Protein AF-B0X0J9-F1 (afdb_monomer)

Structure (mmCIF, N/CA/C/O backbone):
data_AF-B0X0J9-F1
#
_entry.id   AF-B0X0J9-F1
#
loop_
_atom_site.group_PDB
_atom_site.id
_atom_site.type_symbol
_atom_site.label_atom_id
_atom_site.label_alt_id
_atom_site.label_comp_id
_atom_site.label_asym_id
_atom_site.label_entity_id
_atom_site.label_seq_id
_atom_site.pdbx_PDB_ins_code
_atom_site.Cartn_x
_atom_site.Cartn_y
_atom_site.Cartn_z
_atom_site.occupancy
_atom_site.B_iso_or_equiv
_atom_site.auth_seq_id
_atom_site.auth_comp_id
_atom_site.auth_asym_id
_atom_site.auth_atom_id
_atom_site.pdbx_PDB_model_num
ATOM 1 N N . MET A 1 1 ? -24.074 0.132 4.192 1.00 33.22 1 MET A N 1
ATOM 2 C CA . MET A 1 1 ? -22.907 -0.626 4.696 1.00 33.22 1 MET A CA 1
ATOM 3 C C . MET A 1 1 ? -21.704 0.302 4.630 1.00 33.22 1 MET A C 1
ATOM 5 O O . MET A 1 1 ? -21.482 0.883 3.577 1.00 33.22 1 MET A O 1
ATOM 9 N N . CYS A 1 2 ? -20.998 0.532 5.737 1.00 34.44 2 CYS A N 1
ATOM 10 C CA . CYS A 1 2 ? -19.816 1.399 5.761 1.00 34.44 2 CYS A CA 1
ATOM 11 C C . CYS A 1 2 ? -18.595 0.606 5.259 1.00 34.44 2 CYS A C 1
ATOM 13 O O . CYS A 1 2 ? -18.222 -0.367 5.896 1.00 34.44 2 CYS A O 1
ATOM 15 N N . SER A 1 3 ? -17.995 0.985 4.125 1.00 41.56 3 SER A N 1
ATOM 16 C CA . SER A 1 3 ? -16.756 0.361 3.598 1.00 41.56 3 SER A CA 1
ATOM 17 C C . SER A 1 3 ? -15.534 1.071 4.173 1.00 41.56 3 SER A C 1
ATOM 19 O O . SER A 1 3 ? -15.478 2.264 3.962 1.00 41.56 3 SER A O 1
ATOM 21 N N . LEU A 1 4 ? -14.606 0.442 4.894 1.00 65.69 4 LEU A N 1
ATOM 22 C CA . LEU A 1 4 ? -13.423 1.078 5.512 1.00 65.69 4 LEU A CA 1
ATOM 23 C C . LEU A 1 4 ? -12.413 1.620 4.472 1.00 65.69 4 LEU A C 1
ATOM 25 O O . LEU A 1 4 ? -12.489 1.272 3.304 1.00 65.69 4 LEU A O 1
ATOM 29 N N . ARG A 1 5 ? -11.491 2.515 4.859 1.00 63.47 5 ARG A N 1
ATOM 30 C CA . ARG A 1 5 ? -10.631 3.287 3.931 1.00 63.47 5 ARG A CA 1
ATOM 31 C C . ARG A 1 5 ? -9.154 2.924 4.030 1.00 63.47 5 ARG A C 1
ATOM 33 O O . ARG A 1 5 ? -8.558 3.105 5.089 1.00 63.47 5 ARG A O 1
ATOM 40 N N . VAL A 1 6 ? -8.553 2.516 2.914 1.00 55.47 6 VAL A N 1
ATOM 41 C CA . VAL A 1 6 ? -7.106 2.306 2.786 1.00 55.47 6 VAL A CA 1
ATOM 42 C C . VAL A 1 6 ? -6.539 3.227 1.716 1.00 55.47 6 VAL A C 1
ATOM 44 O O . VAL A 1 6 ? -7.013 3.248 0.582 1.00 55.47 6 VAL A O 1
ATOM 47 N N . LEU A 1 7 ? -5.518 3.993 2.082 1.00 60.00 7 LEU A N 1
ATOM 48 C CA . LEU A 1 7 ? -4.830 4.915 1.192 1.00 60.00 7 LEU A CA 1
ATOM 49 C C . LEU A 1 7 ? -3.400 4.419 0.955 1.00 60.00 7 LEU A C 1
ATOM 51 O O . LEU A 1 7 ? -2.623 4.187 1.881 1.00 60.00 7 LEU A O 1
ATOM 55 N N . PHE A 1 8 ? -3.065 4.241 -0.313 1.00 60.84 8 PHE A N 1
ATOM 56 C CA . PHE A 1 8 ? -1.720 4.003 -0.812 1.00 60.84 8 PHE A CA 1
ATOM 57 C C . PHE A 1 8 ? -1.253 5.315 -1.439 1.00 60.84 8 PHE A C 1
ATOM 59 O O . PHE A 1 8 ? -1.632 5.655 -2.556 1.00 60.84 8 PHE A O 1
ATOM 66 N N . VAL A 1 9 ? -0.472 6.106 -0.716 1.00 42.84 9 VAL A N 1
ATOM 67 C CA . VAL A 1 9 ? 0.087 7.332 -1.290 1.00 42.84 9 VAL A CA 1
ATOM 68 C C . VAL A 1 9 ? 1.429 6.992 -1.907 1.00 42.84 9 VAL A C 1
ATOM 70 O O . VAL A 1 9 ? 2.270 6.403 -1.241 1.00 42.84 9 VAL A O 1
ATOM 73 N N . SER A 1 10 ? 1.689 7.438 -3.131 1.00 47.56 10 SER A N 1
ATOM 74 C CA . SER A 1 10 ? 3.006 7.982 -3.460 1.00 47.56 10 SER A CA 1
ATOM 75 C C . SER A 1 10 ? 3.001 8.658 -4.835 1.00 47.56 10 SER A C 1
ATOM 77 O O . SER A 1 10 ? 2.523 8.066 -5.797 1.00 47.56 10 SER A O 1
ATOM 79 N N . MET A 1 11 ? 3.508 9.900 -4.934 1.00 47.47 11 MET A N 1
ATOM 80 C CA . MET A 1 11 ? 4.882 10.202 -5.398 1.00 47.47 11 MET A CA 1
ATOM 81 C C . MET A 1 11 ? 5.201 11.681 -5.465 1.00 47.47 11 MET A C 1
ATOM 83 O O . MET A 1 11 ? 4.290 12.487 -5.579 1.00 47.47 11 MET A O 1
ATOM 87 N N . PHE A 1 12 ? 6.493 12.001 -5.537 1.00 37.91 12 PHE A N 1
ATOM 88 C CA . PHE A 1 12 ? 7.006 13.176 -6.233 1.00 37.91 12 PHE A CA 1
ATOM 89 C C . PHE A 1 12 ? 7.760 12.713 -7.487 1.00 37.91 12 PHE A C 1
ATOM 91 O O . PHE A 1 12 ? 8.685 11.914 -7.408 1.00 37.91 12 PHE A O 1
ATOM 98 N N . LEU A 1 13 ? 7.378 13.217 -8.661 1.00 42.59 13 LEU A N 1
ATOM 99 C CA . LEU A 1 13 ? 8.190 13.074 -9.873 1.00 42.59 13 LEU A CA 1
ATOM 100 C C . LEU A 1 13 ? 9.311 14.121 -9.851 1.00 42.59 13 LEU A C 1
ATOM 102 O O . LEU A 1 13 ? 9.006 15.281 -9.601 1.00 42.59 13 LEU A O 1
ATOM 106 N N . PRO A 1 14 ? 10.567 13.807 -10.198 1.00 38.00 14 PRO A N 1
ATOM 107 C CA . PRO A 1 14 ? 11.494 14.800 -10.728 1.00 38.00 14 PRO A CA 1
ATOM 108 C C . PRO A 1 14 ? 11.100 15.133 -12.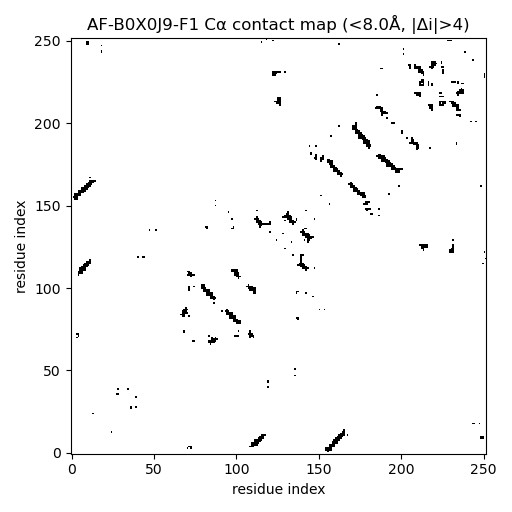175 1.00 38.00 14 PRO A C 1
ATOM 110 O O . PRO A 1 14 ? 10.655 14.268 -12.933 1.00 38.00 14 PRO A O 1
ATOM 113 N N . ALA A 1 15 ? 11.253 16.386 -12.600 1.00 33.59 15 ALA A N 1
ATOM 114 C CA . ALA A 1 15 ? 11.046 16.751 -14.000 1.00 33.59 15 ALA A CA 1
ATOM 115 C C . ALA A 1 15 ? 12.091 16.045 -14.893 1.00 33.59 15 ALA A C 1
ATOM 117 O O . ALA A 1 15 ? 13.272 16.365 -14.819 1.00 33.59 15 ALA A O 1
ATOM 118 N N . GLY A 1 16 ? 11.658 15.092 -15.731 1.00 39.94 16 GLY A N 1
ATOM 119 C CA . GLY A 1 16 ? 12.493 14.481 -16.781 1.00 39.94 16 GLY A CA 1
ATOM 120 C C . GLY A 1 16 ? 12.584 12.947 -16.814 1.00 39.94 16 GLY A C 1
ATOM 121 O O . GLY A 1 16 ? 13.200 12.411 -17.734 1.00 39.94 16 GLY A O 1
ATOM 122 N N . SER A 1 17 ? 11.975 12.209 -15.881 1.00 40.16 17 SER A N 1
ATOM 123 C CA . SER A 1 17 ? 12.052 10.739 -15.858 1.00 40.16 17 SER A CA 1
ATOM 124 C C . SER A 1 17 ? 11.061 10.077 -16.830 1.00 40.16 17 SER A C 1
ATOM 126 O O . SER A 1 17 ? 9.913 9.767 -16.512 1.00 40.16 17 SER A O 1
ATOM 128 N N . HIS A 1 18 ? 11.523 9.811 -18.054 1.00 34.88 18 HIS A N 1
ATOM 129 C CA . HIS A 1 18 ? 10.903 8.802 -18.910 1.00 34.88 18 HIS A CA 1
ATOM 130 C C . HIS A 1 18 ? 11.253 7.416 -18.356 1.00 34.88 18 HIS A C 1
ATOM 132 O O . HIS A 1 18 ? 12.424 7.064 -18.262 1.00 34.88 18 HIS A O 1
ATOM 138 N N . CYS A 1 19 ? 10.233 6.616 -18.037 1.00 42.16 19 CYS A N 1
ATOM 139 C CA . CYS A 1 19 ? 10.313 5.254 -17.480 1.00 42.16 19 CYS A CA 1
ATOM 140 C C . CYS A 1 19 ? 11.035 4.215 -18.389 1.00 42.16 19 CYS A C 1
ATOM 142 O O . CYS A 1 19 ? 10.925 3.011 -18.205 1.00 42.16 19 CYS A O 1
ATOM 144 N N . SER A 1 20 ? 11.780 4.670 -19.395 1.00 29.03 20 SER A N 1
ATOM 145 C CA . SER A 1 20 ? 12.662 3.883 -20.262 1.00 29.03 20 SER A CA 1
ATOM 146 C C . SER A 1 20 ? 14.152 4.159 -20.026 1.00 29.03 20 SER A C 1
ATOM 148 O O . SER A 1 20 ? 14.986 3.541 -20.681 1.00 29.03 20 SER A O 1
ATOM 150 N N . SER A 1 21 ? 14.500 5.058 -19.105 1.00 28.64 21 SER A N 1
ATOM 151 C CA . SER A 1 21 ? 15.889 5.389 -18.799 1.00 28.64 21 SER A CA 1
ATOM 152 C C . SER A 1 21 ? 16.158 5.102 -17.329 1.00 28.64 21 SER A C 1
ATOM 154 O O . SER A 1 21 ? 15.826 5.898 -16.456 1.00 28.64 21 SER A O 1
ATOM 156 N N . PHE A 1 22 ? 16.773 3.949 -17.062 1.00 32.41 22 PHE A N 1
ATOM 157 C CA . PHE A 1 22 ? 17.534 3.738 -15.836 1.00 32.41 22 PHE A CA 1
ATOM 158 C C . PHE A 1 22 ? 18.557 4.873 -15.715 1.00 32.41 22 PHE A C 1
ATOM 160 O O . PHE A 1 22 ? 19.577 4.869 -16.398 1.00 32.41 22 PHE A O 1
ATOM 167 N N . LEU A 1 23 ? 18.286 5.844 -14.851 1.00 25.98 23 LEU A N 1
ATOM 168 C CA . LEU A 1 23 ? 19.318 6.585 -14.149 1.00 25.98 23 LEU A CA 1
ATOM 169 C C . LEU A 1 23 ? 18.705 7.086 -12.847 1.00 25.98 23 LEU A C 1
ATOM 171 O O . LEU A 1 23 ? 17.740 7.845 -12.843 1.00 25.98 23 LEU A O 1
ATOM 175 N N . ILE A 1 24 ? 19.266 6.596 -11.749 1.00 33.59 24 ILE A N 1
ATOM 176 C CA . ILE A 1 24 ? 19.012 7.067 -10.398 1.00 33.59 24 ILE A CA 1
ATOM 177 C C . ILE A 1 24 ? 19.290 8.574 -10.413 1.00 33.59 24 ILE A C 1
ATOM 179 O O . ILE A 1 24 ? 20.445 8.987 -10.515 1.00 33.59 24 ILE A O 1
ATOM 183 N N . LEU A 1 25 ? 18.242 9.400 -10.359 1.00 24.30 25 LEU A N 1
ATOM 184 C CA . LEU A 1 25 ? 18.373 10.810 -9.999 1.00 24.30 25 LEU A CA 1
ATOM 185 C C . LEU A 1 25 ? 18.597 10.842 -8.490 1.00 24.30 25 LEU A C 1
ATOM 187 O O . LEU A 1 25 ? 17.698 11.054 -7.685 1.00 24.30 25 LEU A O 1
ATOM 191 N N . PHE A 1 26 ? 19.832 10.513 -8.142 1.00 31.38 26 PHE A N 1
ATOM 192 C CA . PHE A 1 26 ? 20.445 10.780 -6.865 1.00 31.38 26 PHE A CA 1
ATOM 193 C C . PHE A 1 26 ? 20.191 12.248 -6.510 1.00 31.38 26 PHE A C 1
ATOM 195 O O . PHE A 1 26 ? 20.463 13.149 -7.308 1.00 31.38 26 PHE A O 1
ATOM 202 N N . VAL A 1 27 ? 19.600 12.474 -5.336 1.00 31.09 27 VAL A N 1
ATOM 203 C CA . VAL A 1 27 ? 19.475 13.797 -4.731 1.00 31.09 27 VAL A CA 1
ATOM 204 C C . VAL A 1 27 ? 20.891 14.346 -4.621 1.00 31.09 27 VAL A C 1
ATOM 206 O O . VAL A 1 27 ? 21.648 13.941 -3.744 1.00 31.09 27 VAL A O 1
ATOM 209 N N . THR A 1 28 ? 21.273 15.256 -5.520 1.00 30.53 28 THR A N 1
ATOM 210 C CA . THR A 1 28 ? 22.530 15.990 -5.391 1.00 30.53 28 THR A CA 1
ATOM 211 C C . THR A 1 28 ? 22.451 16.807 -4.112 1.00 30.53 28 THR A C 1
ATOM 213 O O . THR A 1 28 ? 21.902 17.909 -4.088 1.00 30.53 28 THR A O 1
ATOM 216 N N . CYS A 1 29 ? 22.983 16.246 -3.032 1.00 33.84 29 CYS A N 1
ATOM 217 C CA . CYS A 1 29 ? 23.291 16.980 -1.828 1.00 33.84 29 CYS A CA 1
ATOM 218 C C . CYS A 1 29 ? 24.368 17.997 -2.224 1.00 33.84 29 CYS A C 1
ATOM 220 O O . CYS A 1 29 ? 25.491 17.619 -2.560 1.00 33.84 29 CYS A O 1
ATOM 222 N N . LEU A 1 30 ? 24.020 19.287 -2.265 1.00 35.19 30 LEU A N 1
ATOM 223 C CA . LEU A 1 30 ? 24.990 20.365 -2.459 1.00 35.19 30 LEU A CA 1
ATOM 224 C C . LEU A 1 30 ? 25.837 20.489 -1.185 1.00 35.19 30 LEU A C 1
ATOM 226 O O . LEU A 1 30 ? 25.660 21.396 -0.374 1.00 35.19 30 LEU A O 1
ATOM 230 N N . CYS A 1 31 ? 26.750 19.543 -0.982 1.00 35.97 31 CYS A N 1
ATOM 231 C CA . CYS A 1 31 ? 27.783 19.654 0.031 1.00 35.97 31 CYS A CA 1
ATOM 232 C C . CYS A 1 31 ? 28.870 20.590 -0.499 1.00 35.97 31 CYS A C 1
ATOM 234 O O . CYS A 1 31 ? 29.599 20.265 -1.433 1.00 35.97 31 CYS A O 1
ATOM 236 N N . ASN A 1 32 ? 28.998 21.760 0.122 1.00 38.72 32 ASN A N 1
ATOM 237 C CA . ASN A 1 32 ? 30.168 22.617 -0.035 1.00 38.72 32 ASN A CA 1
ATOM 238 C C . ASN A 1 32 ? 31.347 21.951 0.712 1.00 38.72 32 ASN A C 1
ATOM 240 O O . ASN A 1 32 ? 31.593 22.243 1.879 1.00 38.72 32 ASN A O 1
ATOM 244 N N . GLY A 1 33 ? 32.020 20.983 0.081 1.00 48.81 33 GLY A N 1
ATOM 245 C CA . GLY A 1 33 ? 33.157 20.256 0.665 1.00 48.81 33 GLY A CA 1
ATOM 246 C C . GLY A 1 33 ? 33.237 18.777 0.268 1.00 48.81 33 GLY A C 1
ATOM 247 O O . GLY A 1 33 ? 32.351 18.246 -0.391 1.00 48.81 33 GLY A O 1
ATOM 248 N N . SER A 1 34 ? 34.316 18.104 0.681 1.00 43.59 34 SER A N 1
ATOM 249 C CA . SER A 1 34 ? 34.731 16.742 0.289 1.00 43.59 34 SER A CA 1
ATOM 250 C C . SER A 1 34 ? 33.887 15.585 0.861 1.00 43.59 34 SER A C 1
ATOM 252 O O . SER A 1 34 ? 34.426 14.504 1.102 1.00 43.59 34 SER A O 1
ATOM 254 N N . ALA A 1 35 ? 32.597 15.795 1.123 1.00 44.75 35 ALA A N 1
ATOM 255 C CA . ALA A 1 35 ? 31.693 14.739 1.580 1.00 44.75 35 ALA A CA 1
ATOM 256 C C . ALA A 1 35 ? 31.160 13.946 0.375 1.00 44.75 35 ALA A C 1
ATOM 258 O O . ALA A 1 35 ? 30.738 14.541 -0.619 1.00 44.75 35 ALA A O 1
ATOM 259 N N . LYS A 1 36 ? 31.197 12.608 0.441 1.00 44.03 36 LYS A N 1
ATOM 260 C CA . LYS A 1 36 ? 30.628 11.748 -0.608 1.00 44.03 36 LYS A CA 1
ATOM 261 C C . LYS A 1 36 ? 29.143 11.521 -0.340 1.00 44.03 36 LYS A C 1
ATOM 263 O O . LYS A 1 36 ? 28.701 11.463 0.800 1.00 44.03 36 LYS A O 1
ATOM 268 N N . GLU A 1 37 ? 28.373 11.314 -1.400 1.00 42.62 37 GLU A N 1
ATOM 269 C CA . GLU A 1 37 ? 26.933 11.038 -1.341 1.00 42.62 37 GLU A CA 1
ATOM 270 C C . GLU A 1 37 ? 26.553 9.834 -0.451 1.00 42.62 37 GLU A C 1
ATOM 272 O O . GLU A 1 37 ? 25.527 9.853 0.234 1.00 42.62 37 GLU A O 1
ATOM 277 N N . SER A 1 38 ? 27.418 8.815 -0.391 1.00 44.91 38 SER A N 1
ATOM 278 C CA . SER A 1 38 ? 27.286 7.676 0.528 1.00 44.91 38 SER A CA 1
ATOM 279 C C . SER A 1 38 ? 27.249 8.093 1.999 1.00 44.91 38 SER A C 1
ATOM 281 O O . SER A 1 38 ? 26.563 7.459 2.798 1.00 44.91 38 SER A O 1
ATOM 283 N N . ASP A 1 39 ? 27.953 9.169 2.350 1.00 43.91 39 ASP A N 1
ATOM 284 C CA . ASP A 1 39 ? 28.112 9.632 3.728 1.00 43.91 39 ASP A CA 1
ATOM 285 C C . ASP A 1 39 ? 26.849 10.379 4.195 1.00 43.91 39 ASP A C 1
ATOM 287 O O . ASP A 1 39 ? 26.432 10.244 5.346 1.00 43.91 39 ASP A O 1
ATOM 291 N N . CYS A 1 40 ? 26.171 11.092 3.285 1.00 46.47 40 CYS A N 1
ATOM 292 C CA . CYS A 1 40 ? 24.883 11.745 3.550 1.00 46.47 40 CYS A CA 1
ATOM 293 C C . CYS A 1 40 ? 23.726 10.743 3.677 1.00 46.47 40 CYS A C 1
ATOM 295 O O . CYS A 1 40 ? 22.921 10.868 4.601 1.00 46.47 40 CYS A O 1
ATOM 297 N N . ARG A 1 41 ? 23.662 9.724 2.801 1.00 52.72 41 ARG A N 1
ATOM 298 C CA . ARG A 1 41 ? 22.667 8.637 2.907 1.00 52.72 41 ARG A CA 1
ATOM 299 C C . ARG A 1 41 ? 22.818 7.887 4.232 1.00 52.72 41 ARG A C 1
ATOM 301 O O . ARG A 1 41 ? 21.829 7.679 4.928 1.00 52.72 41 ARG A O 1
ATOM 308 N N . PHE A 1 42 ? 24.053 7.573 4.624 1.00 55.72 42 PHE A N 1
ATOM 309 C CA . PHE A 1 42 ? 24.337 6.925 5.905 1.00 55.72 42 PHE A CA 1
ATOM 310 C C . PHE A 1 42 ? 23.940 7.796 7.111 1.00 55.72 42 PHE A C 1
ATOM 312 O O . PHE A 1 42 ? 23.351 7.298 8.071 1.00 55.72 42 PHE A O 1
ATOM 319 N N . GLY A 1 43 ? 24.204 9.108 7.054 1.00 58.12 43 GLY A N 1
ATOM 320 C CA . GLY A 1 43 ? 23.772 10.054 8.087 1.00 58.12 43 GLY A CA 1
ATOM 321 C C . GLY A 1 43 ? 22.248 10.127 8.236 1.00 58.12 43 GLY A C 1
ATOM 322 O O . GLY A 1 43 ? 21.739 10.116 9.357 1.00 58.12 43 GLY A O 1
ATOM 323 N N . TYR A 1 44 ? 21.517 10.138 7.119 1.00 63.84 44 TYR A N 1
ATOM 324 C CA . TYR A 1 44 ? 20.054 10.139 7.119 1.00 63.84 44 TYR A CA 1
ATOM 325 C C . TYR A 1 44 ? 19.464 8.813 7.625 1.00 63.84 44 TYR A C 1
ATOM 327 O O . TYR A 1 44 ? 18.555 8.831 8.450 1.00 63.84 44 TYR A O 1
ATOM 335 N N . GLU A 1 45 ? 20.005 7.661 7.213 1.00 64.06 45 GLU A N 1
ATOM 336 C CA . GLU A 1 45 ? 19.580 6.346 7.723 1.00 64.06 45 GLU A CA 1
ATOM 337 C C . GLU A 1 45 ? 19.783 6.222 9.242 1.00 64.06 45 GLU A C 1
ATOM 339 O O . GLU A 1 45 ? 18.944 5.655 9.947 1.00 64.06 45 GLU A O 1
ATOM 344 N N . LEU A 1 46 ? 20.882 6.772 9.772 1.00 68.69 46 LEU A N 1
ATOM 345 C CA . LEU A 1 46 ? 21.133 6.806 11.212 1.00 68.69 46 LEU A CA 1
ATOM 346 C C . LEU A 1 46 ? 20.134 7.717 11.939 1.00 68.69 46 LEU A C 1
ATOM 348 O O . LEU A 1 46 ? 19.615 7.336 12.989 1.00 68.69 46 LEU A O 1
ATOM 352 N N . LEU A 1 47 ? 19.829 8.884 11.365 1.00 69.06 47 LEU A N 1
ATOM 353 C CA . LEU A 1 47 ? 18.808 9.799 11.880 1.00 69.06 47 LEU A CA 1
ATOM 354 C C . LEU A 1 47 ? 17.409 9.175 11.840 1.00 69.06 47 LEU A C 1
ATOM 356 O O . LEU A 1 47 ? 16.671 9.312 12.811 1.00 69.06 47 LEU A O 1
ATOM 360 N N . GLN A 1 48 ? 17.057 8.439 10.783 1.00 68.12 48 GLN A N 1
ATOM 361 C CA . GLN A 1 48 ? 15.796 7.701 10.710 1.00 68.12 48 GLN A CA 1
ATOM 362 C C . GLN A 1 48 ? 15.714 6.620 11.778 1.00 68.12 48 GLN A C 1
ATOM 364 O O . GLN A 1 48 ? 14.730 6.576 12.503 1.00 68.12 48 GLN A O 1
ATOM 369 N N . LYS A 1 49 ? 16.772 5.823 11.971 1.00 72.94 49 LYS A N 1
ATOM 370 C CA . LYS A 1 49 ? 16.809 4.833 13.060 1.00 72.94 49 LYS A CA 1
ATOM 371 C C . LYS A 1 49 ? 16.648 5.479 14.435 1.00 72.94 49 LYS A C 1
ATOM 373 O O . LYS A 1 49 ? 15.970 4.927 15.300 1.00 72.94 49 LYS A O 1
ATOM 378 N N . GLN A 1 50 ? 17.267 6.640 14.655 1.00 79.94 50 GLN A N 1
ATOM 379 C CA . GLN A 1 50 ? 17.099 7.397 15.896 1.00 79.94 50 GLN A CA 1
ATOM 380 C C . GLN A 1 50 ? 15.677 7.945 16.038 1.00 79.94 50 GLN A C 1
ATOM 382 O O . GLN A 1 50 ? 15.115 7.881 17.130 1.00 79.94 50 GLN A O 1
ATOM 387 N N . LEU A 1 51 ? 15.081 8.442 14.954 1.00 76.56 51 LEU A N 1
ATOM 388 C CA . LEU A 1 51 ? 13.714 8.951 14.943 1.00 76.56 51 LEU A CA 1
ATOM 389 C C . LEU A 1 51 ? 12.694 7.829 15.164 1.00 76.56 51 LEU A C 1
ATOM 391 O O . LEU A 1 51 ? 11.791 8.010 15.970 1.00 76.56 51 LEU A O 1
ATOM 395 N N . ASP A 1 52 ? 12.882 6.663 14.549 1.00 71.44 52 ASP A N 1
ATOM 396 C CA . ASP A 1 52 ? 12.087 5.452 14.779 1.00 71.44 52 ASP A CA 1
ATOM 397 C C . AS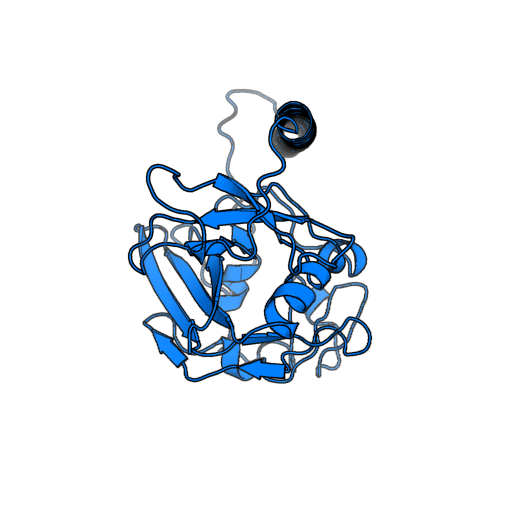P A 1 52 ? 12.171 5.012 16.235 1.00 71.44 52 ASP A C 1
ATOM 399 O O . ASP A 1 52 ? 11.160 4.719 16.877 1.00 71.44 52 ASP A O 1
ATOM 403 N N . HIS A 1 53 ? 13.382 4.994 16.795 1.00 75.06 53 HIS A N 1
ATOM 404 C CA . HIS A 1 53 ? 13.579 4.680 18.203 1.00 75.06 53 HIS A CA 1
ATOM 405 C C . HIS A 1 53 ? 12.862 5.695 19.106 1.00 75.06 53 HIS A C 1
ATOM 407 O O . HIS A 1 53 ? 12.153 5.300 20.031 1.00 75.06 53 HIS A O 1
ATOM 413 N N . LEU A 1 54 ? 12.981 6.993 18.812 1.00 78.38 54 LEU A N 1
ATOM 414 C CA . LEU A 1 54 ? 12.318 8.062 19.561 1.00 78.38 54 LEU A CA 1
ATOM 415 C C . LEU A 1 54 ? 10.792 8.027 19.415 1.00 78.38 54 LEU A C 1
ATOM 417 O O . LEU A 1 54 ? 10.097 8.219 20.409 1.00 78.38 54 LEU A O 1
ATOM 421 N N . GLN A 1 55 ? 10.252 7.734 18.230 1.00 73.31 55 GLN A N 1
ATOM 422 C CA . GLN A 1 55 ? 8.815 7.554 18.019 1.00 73.31 55 GLN A CA 1
ATOM 423 C C . GLN A 1 55 ? 8.304 6.342 18.790 1.00 73.31 55 GLN A C 1
ATOM 425 O O . GLN A 1 55 ? 7.304 6.448 19.494 1.00 73.31 55 GLN A O 1
ATOM 430 N N . ASN A 1 56 ? 9.019 5.216 18.747 1.00 70.06 56 ASN A N 1
ATOM 431 C CA . ASN A 1 56 ? 8.682 4.040 19.545 1.00 70.06 56 ASN A CA 1
ATOM 432 C C . ASN A 1 56 ? 8.744 4.337 21.051 1.00 70.06 56 ASN A C 1
ATOM 434 O O . ASN A 1 56 ? 7.896 3.865 21.811 1.00 70.06 56 ASN A O 1
ATOM 438 N N . GLN A 1 57 ? 9.701 5.150 21.506 1.00 78.00 57 GLN A N 1
ATOM 439 C CA . GLN A 1 57 ? 9.757 5.616 22.893 1.00 78.00 57 GLN A CA 1
ATOM 440 C C . GLN A 1 57 ? 8.594 6.555 23.231 1.00 78.00 57 GLN A C 1
ATOM 442 O O . GLN A 1 57 ? 7.954 6.363 24.259 1.00 78.00 57 GLN A O 1
ATOM 447 N N . PHE A 1 58 ? 8.256 7.513 22.368 1.00 73.31 58 PHE A N 1
ATOM 448 C CA . PHE A 1 58 ? 7.132 8.428 22.568 1.00 73.31 58 PHE A CA 1
ATOM 449 C C . PHE A 1 58 ? 5.782 7.695 22.575 1.00 73.31 58 PHE A C 1
ATOM 451 O O . PHE A 1 58 ? 4.953 7.932 23.451 1.00 73.31 58 PHE A O 1
ATOM 458 N N . LEU A 1 59 ? 5.584 6.734 21.670 1.00 64.56 59 LEU A N 1
ATOM 459 C CA . LEU A 1 59 ? 4.424 5.835 21.654 1.00 64.56 59 LEU A CA 1
ATOM 460 C C . LEU A 1 59 ? 4.347 4.987 22.932 1.00 64.56 59 LEU A C 1
ATOM 462 O O . LEU A 1 59 ? 3.265 4.733 23.456 1.00 64.56 59 LEU A O 1
ATOM 466 N N . ASN A 1 60 ? 5.493 4.570 23.476 1.00 65.62 60 ASN A N 1
ATOM 467 C CA . ASN A 1 60 ? 5.544 3.885 24.766 1.00 65.62 60 ASN A CA 1
ATOM 468 C C . ASN A 1 60 ? 5.266 4.821 25.952 1.00 65.62 60 ASN A C 1
ATOM 470 O O . ASN A 1 60 ? 4.663 4.383 26.925 1.00 65.62 60 ASN A O 1
ATOM 474 N N . LEU A 1 61 ? 5.678 6.087 25.892 1.00 61.59 61 LEU A N 1
ATOM 475 C CA . LEU A 1 61 ? 5.452 7.080 26.950 1.00 61.59 61 LEU A CA 1
ATOM 476 C C . LEU A 1 61 ? 4.004 7.593 26.961 1.00 61.59 61 LEU A C 1
ATOM 478 O O . LEU A 1 61 ? 3.451 7.875 28.020 1.00 61.59 61 LEU A O 1
ATOM 482 N N . THR A 1 62 ? 3.353 7.628 25.798 1.00 60.06 62 THR A N 1
ATOM 483 C CA . THR A 1 62 ? 1.923 7.941 25.641 1.00 60.06 62 THR A CA 1
ATOM 484 C C . THR A 1 62 ? 1.001 6.748 25.923 1.00 60.06 62 THR A C 1
ATOM 486 O O . THR A 1 62 ? -0.212 6.880 25.796 1.00 60.06 62 THR A O 1
ATOM 489 N N . LYS A 1 63 ? 1.533 5.615 26.425 1.00 56.72 63 LYS A N 1
ATOM 490 C CA . LYS A 1 63 ? 0.753 4.460 26.933 1.00 56.72 63 LYS A CA 1
ATOM 491 C C . LYS A 1 63 ? -0.293 4.819 27.995 1.00 56.72 63 LYS A C 1
ATOM 493 O O . LYS A 1 63 ? -1.167 4.012 28.288 1.00 56.72 63 LYS A O 1
ATOM 498 N N . SER A 1 64 ? -0.229 6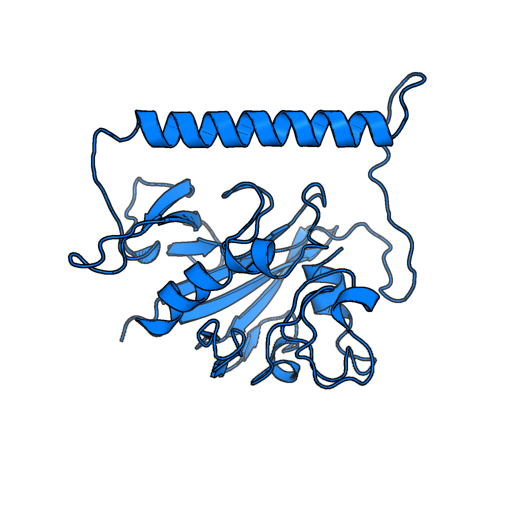.014 28.573 1.00 51.25 64 SER A N 1
ATOM 499 C CA . SER A 1 64 ? -1.203 6.536 29.530 1.00 51.25 64 SER A CA 1
ATOM 500 C C . SER A 1 64 ? -2.471 7.086 28.844 1.00 51.25 64 SER A C 1
ATOM 502 O O . SER A 1 64 ? -2.809 8.258 29.003 1.00 51.25 64 SER A O 1
ATOM 504 N N . ALA A 1 65 ? -3.138 6.225 28.073 1.00 52.16 65 ALA A N 1
ATOM 505 C CA . ALA A 1 65 ? -4.576 6.156 27.788 1.00 52.16 65 ALA A CA 1
ATOM 506 C C . ALA A 1 65 ? -4.744 5.118 26.665 1.00 52.16 65 ALA A C 1
ATOM 508 O O . ALA A 1 65 ? -4.448 5.408 25.509 1.00 52.16 65 ALA A O 1
ATOM 509 N N . ASP A 1 66 ? -5.184 3.902 27.000 1.00 61.28 66 ASP A N 1
ATOM 510 C CA . ASP A 1 66 ? -5.479 2.797 26.070 1.00 61.28 66 ASP A CA 1
ATOM 511 C C . ASP A 1 66 ? -6.665 3.143 25.137 1.00 61.28 66 ASP A C 1
ATOM 513 O O . ASP A 1 66 ? -7.747 2.558 25.203 1.00 61.28 66 ASP A O 1
ATOM 517 N N . HIS A 1 67 ? -6.499 4.141 24.270 1.00 76.75 67 HIS A N 1
ATOM 518 C CA . HIS A 1 67 ? -7.485 4.492 23.258 1.00 76.75 67 HIS A CA 1
ATOM 519 C C . HIS A 1 67 ? -7.134 3.792 21.946 1.00 76.75 67 HIS A C 1
ATOM 521 O O . HIS A 1 67 ? -6.478 4.349 21.066 1.00 76.75 67 HIS A O 1
ATOM 527 N N . TYR A 1 68 ? -7.546 2.530 21.851 1.00 85.62 68 TYR A N 1
ATOM 528 C CA . TYR A 1 68 ? -7.520 1.786 20.598 1.00 85.62 68 TYR A CA 1
ATOM 529 C C . TYR A 1 68 ? -8.675 2.242 19.715 1.00 85.62 68 TYR A C 1
ATOM 531 O O . TYR A 1 68 ? -9.810 2.341 20.182 1.00 85.62 68 TYR A O 1
ATOM 539 N N . ILE A 1 69 ? -8.385 2.452 18.438 1.00 88.81 69 ILE A N 1
ATOM 540 C CA . ILE A 1 69 ? -9.409 2.625 17.406 1.00 88.81 69 ILE A CA 1
ATOM 541 C C . ILE A 1 69 ? -9.537 1.325 16.607 1.00 88.81 69 ILE A C 1
ATOM 543 O O . ILE A 1 69 ? -8.603 0.522 16.565 1.00 88.81 69 ILE A O 1
ATOM 547 N N . GLU A 1 70 ? -10.680 1.093 15.971 1.00 89.12 70 GLU A N 1
ATOM 548 C CA . GLU A 1 70 ? -10.834 -0.053 15.068 1.00 89.12 70 GLU A CA 1
ATOM 549 C C . GLU A 1 70 ? -10.463 0.328 13.633 1.00 89.12 70 GLU A C 1
ATOM 551 O O . GLU A 1 70 ? -9.922 -0.485 12.883 1.00 89.12 70 GLU A O 1
ATOM 556 N N . SER A 1 71 ? -10.709 1.589 13.269 1.00 90.25 71 SER A N 1
ATOM 557 C CA . SER A 1 71 ? -10.349 2.170 11.984 1.00 90.25 71 SER A CA 1
ATOM 558 C C . SER A 1 71 ? -10.002 3.652 12.120 1.00 90.25 71 SER A C 1
ATOM 560 O O . SER A 1 71 ? -10.542 4.357 12.970 1.00 90.25 71 SER A O 1
ATOM 562 N N . CYS A 1 72 ? -9.188 4.174 11.197 1.00 90.81 72 CYS A N 1
ATOM 563 C CA . CYS A 1 72 ? -8.959 5.616 11.066 1.00 90.81 72 CYS A CA 1
ATOM 564 C C . CYS A 1 72 ? -10.253 6.419 10.840 1.00 90.81 72 CYS A C 1
ATOM 566 O O . CYS A 1 72 ? -10.282 7.620 11.088 1.00 90.81 72 CYS A O 1
ATOM 568 N N . ARG A 1 73 ? -11.349 5.775 10.418 1.00 89.19 73 ARG A N 1
ATOM 569 C CA . ARG A 1 73 ? -12.675 6.407 10.334 1.00 89.19 73 ARG A CA 1
ATOM 570 C C . ARG A 1 73 ? -13.301 6.752 11.682 1.00 89.19 73 ARG A C 1
ATOM 572 O O . ARG A 1 73 ? -14.179 7.610 11.722 1.00 89.19 73 ARG A O 1
ATOM 579 N N . ASP A 1 74 ? -12.866 6.102 12.754 1.00 88.00 74 ASP A N 1
ATOM 580 C CA . ASP A 1 74 ? -13.388 6.343 14.100 1.00 88.00 74 ASP A CA 1
ATOM 581 C C . ASP A 1 74 ? -12.753 7.582 14.748 1.00 88.00 74 ASP A C 1
ATOM 583 O O . ASP A 1 74 ? -13.246 8.071 15.766 1.00 88.00 74 ASP A O 1
ATOM 587 N N . VAL A 1 75 ? -11.685 8.115 14.143 1.00 86.06 75 VAL A N 1
ATOM 588 C CA . VAL A 1 75 ? -10.995 9.327 14.591 1.00 86.06 75 VAL A CA 1
ATOM 589 C C . VAL A 1 75 ? -11.912 10.532 14.370 1.00 86.06 75 VAL A C 1
ATOM 591 O O . VAL A 1 75 ? -12.298 10.850 13.243 1.00 86.06 75 VAL A O 1
ATOM 594 N N . ARG A 1 76 ? -12.279 11.212 15.462 1.00 79.06 76 ARG A N 1
ATOM 595 C CA . ARG A 1 76 ? -13.176 12.378 15.443 1.00 79.06 76 ARG A CA 1
ATOM 596 C C . ARG A 1 76 ? -12.404 13.679 15.681 1.00 79.06 76 ARG A C 1
ATOM 598 O O . ARG A 1 76 ? -11.438 13.684 16.446 1.00 79.06 76 ARG A O 1
ATOM 605 N N . PRO A 1 77 ? -12.862 14.812 15.117 1.00 69.69 77 PRO A N 1
ATOM 606 C CA . PRO A 1 77 ? -12.343 16.126 15.484 1.00 69.69 77 PRO A CA 1
ATOM 607 C C . PRO A 1 77 ? -12.387 16.342 17.011 1.00 69.69 77 PRO A C 1
ATOM 609 O O . PRO A 1 77 ? -13.341 15.890 17.652 1.00 69.69 77 PRO A O 1
ATOM 612 N N . PRO A 1 78 ? -11.395 17.026 17.613 1.00 66.56 78 PRO A N 1
ATOM 613 C CA . PRO A 1 78 ? -10.358 17.841 16.973 1.00 66.56 78 PRO A CA 1
ATOM 614 C C . PRO A 1 78 ? -9.089 17.070 16.557 1.00 66.56 78 PRO A C 1
ATOM 616 O O . PRO A 1 78 ? -8.102 17.708 16.201 1.00 66.56 78 PRO A O 1
ATOM 619 N N . GLN A 1 79 ? -9.072 15.732 16.622 1.00 67.75 79 GLN A N 1
ATOM 620 C CA . GLN A 1 79 ? -7.877 14.949 16.281 1.00 67.75 79 GLN A CA 1
ATOM 621 C C . GLN A 1 79 ? -7.515 15.102 14.793 1.00 67.75 79 GLN A C 1
ATOM 623 O O . GLN A 1 79 ? -8.356 14.912 13.913 1.00 67.75 79 GLN A O 1
ATOM 628 N N . SER A 1 80 ? -6.258 15.467 14.534 1.00 83.06 80 SER A N 1
ATOM 629 C CA . SER A 1 80 ? -5.658 15.609 13.204 1.00 83.06 80 SER A CA 1
ATOM 630 C C . SER A 1 80 ? -4.955 14.321 12.760 1.00 83.06 80 SER A C 1
ATOM 632 O O . SER A 1 80 ? -4.857 13.363 13.527 1.00 83.06 80 SER A O 1
ATOM 634 N N . SER A 1 81 ? -4.442 14.306 11.527 1.00 88.62 81 SER A N 1
ATOM 635 C CA . SER A 1 81 ? -3.630 13.209 10.989 1.00 88.62 81 SER A CA 1
ATOM 636 C C . SER A 1 81 ? -2.461 12.858 11.916 1.00 88.62 81 SER A C 1
ATOM 638 O O . SER A 1 81 ? -1.869 13.745 12.539 1.00 88.62 81 SER A O 1
ATOM 640 N N . GLY A 1 82 ? -2.141 11.571 12.039 1.00 89.75 82 GLY A N 1
ATOM 641 C CA . GLY A 1 82 ? -1.143 11.115 13.005 1.00 89.75 82 GLY A CA 1
ATOM 642 C C . GLY A 1 82 ? -1.105 9.607 13.214 1.00 89.75 82 GLY A C 1
ATOM 643 O O . GLY A 1 82 ? -1.762 8.843 12.509 1.00 89.75 82 GLY A O 1
ATOM 644 N N . LEU A 1 83 ? -0.312 9.184 14.199 1.00 90.50 83 LEU A N 1
ATOM 645 C CA . LEU A 1 83 ? -0.168 7.781 14.577 1.00 90.50 83 LEU A CA 1
ATOM 646 C C . LEU A 1 83 ? -1.255 7.356 15.557 1.00 90.50 83 LEU A C 1
ATOM 648 O O . LEU A 1 83 ? -1.464 7.998 16.585 1.00 90.50 83 LEU A O 1
ATOM 652 N N . PHE A 1 84 ? -1.886 6.226 15.263 1.00 89.50 84 PHE A N 1
ATOM 653 C CA . PHE A 1 84 ? -2.903 5.614 16.109 1.00 89.50 84 PHE A CA 1
ATOM 654 C C . PHE A 1 84 ? -2.639 4.119 16.253 1.00 89.50 84 PHE A C 1
ATOM 656 O O . PHE A 1 84 ? -2.025 3.496 15.385 1.00 89.50 84 PHE A O 1
ATOM 663 N N . ARG A 1 85 ? -3.121 3.526 17.350 1.00 90.44 85 ARG A N 1
ATOM 664 C CA . ARG A 1 85 ? -3.063 2.076 17.562 1.00 90.44 85 ARG A CA 1
ATOM 665 C C . ARG A 1 85 ? -4.401 1.460 17.192 1.00 90.44 85 ARG A C 1
ATOM 667 O O . ARG A 1 85 ? -5.416 1.749 17.827 1.00 90.44 85 ARG A O 1
ATOM 674 N N . ILE A 1 86 ? -4.380 0.601 16.180 1.00 90.19 86 ILE A N 1
ATOM 675 C CA . ILE A 1 86 ? -5.535 -0.186 15.774 1.00 90.19 86 ILE A CA 1
ATOM 676 C C . ILE A 1 86 ? -5.576 -1.487 16.564 1.00 90.19 86 ILE A C 1
ATOM 678 O O . ILE A 1 86 ? -4.572 -2.195 16.687 1.00 90.19 86 ILE A O 1
ATOM 682 N N . ARG A 1 87 ? -6.769 -1.815 17.059 1.00 90.44 87 ARG A N 1
ATOM 683 C CA . ARG A 1 87 ? -7.119 -3.151 17.539 1.00 90.44 87 ARG A CA 1
ATOM 684 C C . ARG A 1 87 ? -8.389 -3.589 16.818 1.00 90.44 87 ARG A C 1
ATOM 686 O O . ARG A 1 87 ? -9.426 -2.955 16.969 1.00 90.44 87 ARG A O 1
ATOM 693 N N . LEU A 1 88 ? -8.301 -4.660 16.029 1.00 86.56 88 LEU A N 1
ATOM 694 C CA . LEU A 1 88 ? -9.374 -5.033 15.101 1.00 86.56 88 LEU A CA 1
ATOM 695 C C . LEU A 1 88 ? -10.618 -5.576 15.797 1.00 86.56 88 LEU A C 1
ATOM 697 O O . LEU A 1 88 ? -11.696 -5.481 15.247 1.00 86.56 88 LEU A O 1
ATOM 701 N N . THR A 1 89 ? -10.516 -6.163 16.983 1.00 79.75 89 THR A N 1
ATOM 702 C CA . THR A 1 89 ? -11.698 -6.502 17.789 1.00 79.75 89 THR A CA 1
ATOM 703 C C . THR A 1 89 ? -11.352 -6.360 19.262 1.00 79.75 89 THR A C 1
ATOM 705 O O . THR A 1 89 ? -10.183 -6.437 19.633 1.00 79.75 89 THR A O 1
ATOM 708 N N . ALA A 1 90 ? -12.346 -6.206 20.136 1.00 74.94 90 ALA A N 1
ATOM 709 C CA . ALA A 1 90 ? -12.096 -6.187 21.579 1.00 74.94 90 ALA A CA 1
ATOM 710 C C . ALA A 1 90 ? -11.418 -7.479 22.088 1.00 74.94 90 ALA A C 1
ATOM 712 O O . ALA A 1 90 ? -10.755 -7.452 23.122 1.00 74.94 90 ALA A O 1
ATOM 713 N N . GLN A 1 91 ? -11.576 -8.587 21.356 1.00 74.88 91 GLN A N 1
ATOM 714 C CA . GLN A 1 91 ? -11.001 -9.899 21.649 1.00 74.88 91 GLN A CA 1
ATOM 715 C C . GLN A 1 91 ? -9.656 -10.140 20.952 1.00 74.88 91 GLN A C 1
ATOM 717 O O . GLN A 1 91 ? -9.006 -11.138 21.254 1.00 74.88 91 GLN A O 1
ATOM 722 N N . ASP A 1 92 ? -9.234 -9.265 20.032 1.00 77.44 92 ASP A N 1
ATOM 723 C CA . ASP A 1 92 ? -7.941 -9.381 19.364 1.00 77.44 92 ASP A CA 1
ATOM 724 C C . ASP A 1 92 ? -6.840 -9.085 20.392 1.00 77.44 92 ASP A C 1
ATOM 726 O O . ASP A 1 92 ? -6.760 -7.959 20.900 1.00 77.44 92 ASP A O 1
ATOM 730 N 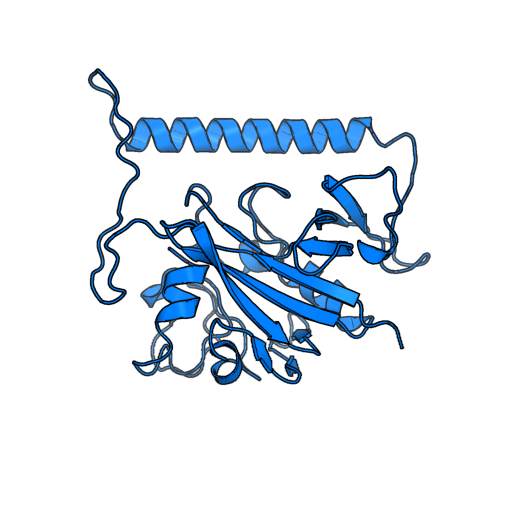N . PRO A 1 93 ? -5.989 -10.071 20.730 1.00 76.25 93 PRO A N 1
ATOM 731 C CA . PRO A 1 93 ? -4.931 -9.871 21.712 1.00 76.25 93 PRO A CA 1
ATOM 732 C C . PRO A 1 93 ? -3.819 -8.966 21.173 1.00 76.25 93 PRO A C 1
ATOM 734 O O . PRO A 1 93 ? -2.936 -8.561 21.928 1.00 76.25 93 PRO A O 1
ATOM 737 N N . THR A 1 94 ? -3.835 -8.657 19.873 1.00 85.62 94 THR A N 1
ATOM 738 C CA . THR A 1 94 ? -2.788 -7.892 19.210 1.00 85.62 94 THR A CA 1
ATOM 739 C C . THR A 1 94 ? -3.308 -6.555 18.694 1.00 85.62 94 THR A C 1
ATOM 741 O O . THR A 1 94 ? -4.379 -6.441 18.101 1.00 85.62 94 THR A O 1
ATOM 744 N N . SER A 1 95 ? -2.494 -5.524 18.896 1.00 89.81 95 SER A N 1
ATOM 745 C CA . SER A 1 95 ? -2.690 -4.188 18.332 1.00 89.81 95 SER A CA 1
ATOM 746 C C . SER A 1 95 ? -1.483 -3.817 17.484 1.00 89.81 95 SER A C 1
ATOM 748 O O . SER A 1 95 ? -0.377 -4.280 17.773 1.00 89.81 95 SER A O 1
ATOM 750 N N . PHE A 1 96 ? -1.667 -2.937 16.511 1.00 91.50 96 PHE A N 1
ATOM 751 C CA . PHE A 1 96 ? -0.576 -2.419 15.691 1.00 91.50 96 PHE A CA 1
ATOM 752 C C . PHE A 1 96 ? -0.762 -0.935 15.404 1.00 91.50 96 PHE A C 1
ATOM 754 O O . PHE A 1 96 ? -1.872 -0.408 15.470 1.00 91.50 96 PHE A O 1
ATOM 761 N N . SER A 1 97 ? 0.342 -0.251 15.129 1.00 91.88 97 SER A N 1
ATOM 762 C CA . SER A 1 97 ? 0.326 1.173 14.814 1.00 91.88 97 SER A CA 1
ATOM 763 C C . SER A 1 97 ? 0.030 1.389 13.335 1.00 91.88 97 SER A C 1
ATOM 765 O O . SER A 1 97 ? 0.513 0.644 12.486 1.00 91.88 97 SER A O 1
ATOM 767 N N . VAL A 1 98 ? -0.730 2.435 13.033 1.00 93.38 98 VAL A N 1
ATOM 768 C CA . VAL A 1 98 ? -0.953 2.932 11.673 1.00 93.38 98 VAL A CA 1
ATOM 769 C C . VAL A 1 98 ? -0.839 4.448 11.652 1.00 93.38 98 VAL A C 1
ATOM 771 O O . VAL A 1 98 ? -1.018 5.101 12.682 1.00 93.38 98 VAL A O 1
ATOM 774 N N . TYR A 1 99 ? -0.601 5.012 10.472 1.00 91.94 99 TYR A N 1
ATOM 775 C CA . TYR A 1 99 ? -0.804 6.438 10.251 1.00 91.94 99 TYR A CA 1
ATOM 776 C C . TYR A 1 99 ? -2.203 6.674 9.675 1.00 91.94 99 TYR A C 1
ATOM 778 O O . TYR A 1 99 ? -2.559 6.100 8.642 1.00 91.94 99 TYR A O 1
ATOM 786 N N . CYS A 1 100 ? -2.993 7.497 10.360 1.00 92.12 100 CYS A N 1
ATOM 787 C CA . CYS A 1 100 ? -4.301 7.935 9.902 1.00 92.12 100 CYS A CA 1
ATOM 788 C C . CYS A 1 100 ? -4.185 9.301 9.239 1.00 92.12 100 CYS A C 1
ATOM 790 O O . CYS A 1 100 ? -3.786 10.271 9.881 1.00 92.12 100 CYS A O 1
ATOM 792 N N . GLU A 1 101 ? -4.585 9.377 7.976 1.00 91.00 101 GLU A N 1
ATOM 793 C CA . GLU A 1 101 ? -4.720 10.625 7.242 1.00 91.00 101 GLU A CA 1
ATOM 794 C C . GLU A 1 101 ? -6.173 11.117 7.325 1.00 91.00 101 GLU A C 1
ATOM 796 O O . GLU A 1 101 ? -7.117 10.477 6.844 1.00 91.00 101 GLU A O 1
ATOM 801 N N . MET A 1 102 ? -6.352 12.257 7.989 1.00 87.56 102 MET A N 1
ATOM 802 C CA . MET A 1 102 ? -7.654 12.856 8.281 1.00 87.56 102 MET A CA 1
ATOM 803 C C . MET A 1 102 ? -7.985 14.036 7.366 1.00 87.56 102 MET A C 1
ATOM 805 O O . MET A 1 102 ? -9.138 14.471 7.345 1.00 87.56 102 MET A O 1
ATOM 809 N N . VAL A 1 103 ? -7.017 14.539 6.594 1.00 84.94 103 VAL A N 1
ATOM 810 C CA . VAL A 1 103 ? -7.174 15.735 5.764 1.00 84.94 103 VAL A CA 1
ATOM 811 C C . VAL A 1 103 ? -6.694 15.451 4.341 1.00 84.94 103 VAL A C 1
ATOM 813 O O . VAL A 1 103 ? -5.537 15.666 3.995 1.00 84.94 103 VAL A O 1
ATOM 816 N N . THR A 1 104 ? -7.614 15.029 3.471 1.00 82.69 104 THR A N 1
ATOM 817 C CA . THR A 1 104 ? -7.361 14.938 2.024 1.00 82.69 104 THR A CA 1
ATOM 818 C C . THR A 1 104 ? -8.505 15.539 1.217 1.00 82.69 104 THR A C 1
ATOM 820 O O . THR A 1 104 ? -9.604 15.780 1.724 1.00 82.69 104 THR A O 1
ATOM 823 N N . VAL A 1 105 ? -8.267 15.735 -0.082 1.00 85.44 105 VAL A N 1
ATOM 824 C CA . VAL A 1 105 ? -9.314 16.134 -1.038 1.00 85.44 105 VAL A CA 1
ATOM 825 C C . VAL A 1 105 ? -10.391 15.054 -1.221 1.00 85.44 105 VAL A C 1
ATOM 827 O O . VAL A 1 105 ? -11.470 15.347 -1.727 1.00 85.44 105 VAL A O 1
ATOM 830 N N . PHE A 1 106 ? -10.130 13.824 -0.766 1.00 87.00 106 PHE A N 1
ATOM 831 C CA . PHE A 1 106 ? -11.066 12.696 -0.751 1.00 87.00 106 PHE A CA 1
ATOM 832 C C . PHE A 1 106 ? -11.704 12.480 0.637 1.00 87.00 106 PHE A C 1
ATOM 834 O O . PHE A 1 106 ? -12.306 11.433 0.910 1.00 87.00 106 PHE A O 1
ATOM 841 N N . GLY A 1 107 ? -11.592 13.470 1.528 1.00 86.25 107 GLY A N 1
ATOM 842 C CA . GLY A 1 107 ? -12.037 13.405 2.919 1.00 86.25 107 GLY A CA 1
ATOM 843 C C . GLY A 1 107 ? -11.044 12.681 3.834 1.00 86.25 107 GLY A C 1
ATOM 844 O O . GLY A 1 107 ? -9.991 12.235 3.399 1.00 86.25 107 GLY A O 1
ATOM 845 N N . GLY A 1 108 ? -11.382 12.555 5.115 1.00 86.62 108 GLY A N 1
ATOM 846 C CA . GLY A 1 108 ? -10.517 11.925 6.117 1.00 86.62 108 GLY A CA 1
ATOM 847 C C . GLY A 1 108 ? -10.780 10.438 6.356 1.00 86.62 108 GLY A C 1
ATOM 848 O O . GLY A 1 108 ? -11.637 9.814 5.717 1.00 86.62 108 GLY A O 1
ATOM 849 N N . GLY A 1 109 ? -10.057 9.897 7.336 1.00 90.19 109 GLY A N 1
ATOM 850 C CA . GLY A 1 109 ? -10.249 8.549 7.866 1.00 90.19 109 GLY A CA 1
ATOM 851 C C . GLY A 1 109 ? -9.513 7.466 7.088 1.00 90.19 109 GLY A C 1
ATOM 852 O O . GLY A 1 109 ? -9.973 6.325 7.058 1.00 90.19 109 GLY A O 1
ATOM 853 N N . TRP A 1 110 ? -8.410 7.818 6.433 1.00 93.12 110 TRP A N 1
ATOM 854 C CA . TRP A 1 110 ? -7.624 6.904 5.615 1.00 93.12 110 TRP A CA 1
ATOM 855 C C . TRP A 1 110 ? -6.493 6.266 6.412 1.00 93.12 110 TRP A C 1
ATOM 857 O O . TRP A 1 110 ? -5.698 6.967 7.031 1.00 93.12 110 TRP A O 1
ATOM 867 N N . THR A 1 111 ? -6.381 4.941 6.357 1.00 94.25 111 THR A N 1
ATOM 868 C CA . THR A 1 111 ? -5.190 4.236 6.842 1.00 94.25 111 THR A CA 1
ATOM 869 C C . THR A 1 111 ? -4.126 4.221 5.751 1.00 94.25 111 THR A C 1
ATOM 871 O O . THR A 1 111 ? -4.371 3.672 4.675 1.00 94.25 111 THR A O 1
ATOM 874 N N . ILE A 1 112 ? -2.954 4.799 6.021 1.00 93.25 112 ILE A N 1
ATOM 875 C CA . ILE A 1 112 ? -1.827 4.774 5.083 1.00 93.25 112 ILE A CA 1
ATOM 876 C C . ILE A 1 112 ? -1.158 3.399 5.108 1.00 93.25 112 ILE A C 1
ATOM 878 O O . ILE A 1 112 ? -0.712 2.945 6.161 1.00 93.25 112 ILE A O 1
ATOM 882 N N . VAL A 1 113 ? -1.074 2.747 3.947 1.00 93.88 113 VAL A N 1
ATOM 883 C CA . VAL A 1 113 ? -0.396 1.442 3.792 1.00 93.88 113 VAL A CA 1
ATOM 884 C C . VAL A 1 113 ? 0.964 1.568 3.130 1.00 93.88 113 VAL A C 1
ATOM 886 O O . VAL A 1 113 ? 1.887 0.830 3.462 1.00 93.88 113 VAL A O 1
ATOM 889 N N . GLN A 1 114 ? 1.096 2.516 2.214 1.00 92.00 114 GLN A N 1
ATOM 890 C CA . GLN A 1 114 ? 2.352 2.862 1.574 1.00 92.00 114 GLN A CA 1
ATOM 891 C C . GLN A 1 114 ? 2.436 4.381 1.491 1.00 92.00 114 GLN A C 1
ATOM 893 O O . GLN A 1 114 ? 1.427 5.032 1.207 1.00 92.00 114 GLN A O 1
ATOM 898 N N . HIS A 1 115 ? 3.630 4.922 1.717 1.00 88.50 115 HIS A N 1
ATOM 899 C CA . HIS A 1 115 ? 3.945 6.321 1.462 1.00 88.50 115 HIS A CA 1
ATOM 900 C C . HIS A 1 115 ? 5.365 6.464 0.900 1.00 88.50 115 HIS A C 1
ATOM 902 O O . HIS A 1 115 ? 6.306 5.932 1.488 1.00 88.50 115 HIS A O 1
ATOM 908 N N . ARG A 1 116 ? 5.528 7.180 -0.225 1.00 82.88 116 ARG A N 1
ATOM 909 C CA . ARG A 1 116 ? 6.841 7.639 -0.734 1.00 82.88 116 ARG A CA 1
ATOM 910 C C . ARG A 1 116 ? 6.795 9.070 -1.237 1.00 82.88 116 ARG A C 1
ATOM 912 O O . ARG A 1 116 ? 5.775 9.476 -1.804 1.00 82.88 116 ARG A O 1
ATOM 919 N N . TYR A 1 117 ? 7.919 9.766 -1.123 1.00 73.12 117 TYR A N 1
ATOM 920 C CA . TYR A 1 117 ? 8.090 11.130 -1.614 1.00 73.12 117 TYR A CA 1
ATOM 921 C C . TYR A 1 117 ? 9.552 11.486 -1.955 1.00 73.12 117 TYR A C 1
ATOM 923 O O . TYR A 1 117 ? 9.767 12.115 -2.984 1.00 73.12 117 TYR A O 1
ATOM 931 N N . GLU A 1 118 ? 10.547 11.080 -1.156 1.00 71.62 118 GLU A N 1
ATOM 932 C CA . GLU A 1 118 ? 11.959 11.507 -1.299 1.00 71.62 118 GLU A CA 1
ATOM 933 C C . GLU A 1 118 ? 12.951 10.351 -1.534 1.00 71.6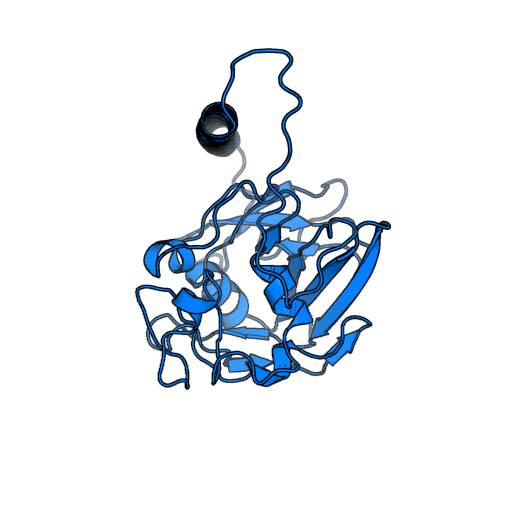2 118 GLU A C 1
ATOM 935 O O . GLU A 1 118 ? 14.125 10.593 -1.814 1.00 71.62 118 GLU A O 1
ATOM 940 N N . GLY A 1 119 ? 12.496 9.094 -1.485 1.00 71.50 119 GLY A N 1
ATOM 941 C CA . GLY A 1 119 ? 13.298 7.921 -1.851 1.00 71.50 119 GLY A CA 1
ATOM 942 C C . GLY A 1 119 ? 14.392 7.568 -0.840 1.00 71.50 119 GLY A C 1
ATOM 943 O O . GLY A 1 119 ? 15.396 6.942 -1.194 1.00 71.50 119 GLY A O 1
ATOM 944 N N . PHE A 1 120 ? 14.223 7.971 0.415 1.00 75.56 120 PHE A N 1
ATOM 945 C CA . PHE A 1 120 ? 15.180 7.688 1.470 1.00 75.56 120 PHE A CA 1
ATOM 946 C C . PHE A 1 120 ? 15.069 6.279 2.037 1.00 75.56 120 PHE A C 1
ATOM 948 O O . PHE A 1 120 ? 16.077 5.694 2.435 1.00 75.56 120 PHE A O 1
ATOM 955 N N . VAL A 1 121 ? 13.859 5.730 2.090 1.00 81.44 121 VAL A N 1
ATOM 956 C CA . VAL A 1 121 ? 13.661 4.345 2.508 1.00 81.44 121 VAL A CA 1
ATOM 957 C C . VAL A 1 121 ? 13.837 3.450 1.288 1.00 81.44 121 VAL A C 1
ATOM 959 O O . VAL A 1 121 ? 13.193 3.652 0.260 1.00 81.44 121 VAL A O 1
ATOM 962 N N . ASP A 1 122 ? 14.720 2.455 1.394 1.00 83.75 122 ASP A N 1
ATOM 963 C CA . ASP A 1 122 ? 14.892 1.438 0.353 1.00 83.75 122 ASP A CA 1
ATOM 964 C C . ASP A 1 122 ? 13.702 0.467 0.355 1.00 83.75 122 ASP A C 1
ATOM 966 O O . ASP A 1 122 ? 13.433 -0.172 1.375 1.00 83.75 122 ASP A O 1
ATOM 970 N N . PHE A 1 123 ? 13.009 0.346 -0.781 1.00 87.44 123 PHE A N 1
ATOM 971 C CA . PHE A 1 123 ? 11.906 -0.600 -0.990 1.00 87.44 123 PHE A CA 1
ATOM 972 C C . PHE A 1 123 ? 12.364 -1.879 -1.718 1.00 87.44 123 PHE A C 1
ATOM 974 O O . PHE A 1 123 ? 11.568 -2.803 -1.898 1.00 87.44 123 PHE A O 1
ATOM 981 N N . TYR A 1 124 ? 13.645 -2.018 -2.076 1.00 87.81 124 TYR A N 1
ATOM 982 C CA . TYR A 1 124 ? 14.195 -3.282 -2.568 1.00 87.81 124 TYR A CA 1
ATOM 983 C C . TYR A 1 124 ? 14.473 -4.255 -1.411 1.00 87.81 124 TYR A C 1
ATOM 985 O O . TYR A 1 124 ? 15.611 -4.525 -1.027 1.00 87.81 124 TYR A O 1
ATOM 993 N N . ARG A 1 125 ? 13.390 -4.767 -0.823 1.00 92.50 125 ARG A N 1
ATOM 994 C CA . ARG A 1 125 ? 13.390 -5.556 0.413 1.00 92.50 125 ARG A CA 1
ATOM 995 C C . ARG A 1 125 ? 12.941 -7.000 0.196 1.00 92.50 125 ARG A C 1
ATOM 997 O O . ARG A 1 125 ? 12.322 -7.323 -0.821 1.00 92.50 125 ARG A O 1
ATOM 1004 N N . GLY A 1 126 ? 13.308 -7.862 1.144 1.00 96.06 126 GLY A N 1
ATOM 1005 C CA . GLY A 1 126 ? 12.969 -9.285 1.110 1.00 96.06 126 GLY A CA 1
ATOM 1006 C C . GLY A 1 126 ? 11.530 -9.548 1.556 1.00 96.06 126 GLY A C 1
ATOM 1007 O O . GLY A 1 126 ? 10.835 -8.647 2.030 1.00 96.06 126 GLY A O 1
ATOM 1008 N N . TRP A 1 127 ? 11.084 -10.798 1.437 1.00 98.31 127 TRP A N 1
ATOM 1009 C CA . TRP A 1 127 ? 9.726 -11.217 1.804 1.00 98.31 127 TRP A CA 1
ATOM 1010 C C . TRP A 1 127 ? 9.380 -10.852 3.247 1.00 98.31 127 TRP A C 1
ATOM 1012 O O . TRP A 1 127 ? 8.310 -10.312 3.513 1.00 98.31 127 TRP A O 1
ATOM 1022 N N . GLN A 1 128 ? 10.314 -11.114 4.162 1.00 98.38 128 GLN A N 1
ATOM 1023 C CA . GLN A 1 128 ? 10.148 -10.890 5.595 1.00 98.38 128 GLN A CA 1
ATOM 1024 C C . GLN A 1 128 ? 9.863 -9.415 5.923 1.00 98.38 128 GLN A C 1
ATOM 1026 O O . GLN A 1 128 ? 8.942 -9.114 6.677 1.00 98.38 128 GLN A O 1
ATOM 1031 N N . ASP A 1 129 ? 10.593 -8.494 5.292 1.00 97.50 129 ASP A N 1
ATOM 1032 C CA . ASP A 1 129 ? 10.396 -7.053 5.467 1.00 97.50 129 ASP A CA 1
ATOM 1033 C C . ASP A 1 129 ? 9.033 -6.609 4.913 1.00 97.50 129 ASP A C 1
ATOM 1035 O O . ASP A 1 129 ? 8.302 -5.860 5.556 1.00 97.50 129 ASP A O 1
ATOM 1039 N N . TYR A 1 130 ? 8.646 -7.089 3.725 1.00 97.75 130 TYR A N 1
ATOM 1040 C CA . TYR A 1 130 ? 7.331 -6.776 3.152 1.00 97.75 130 TYR A CA 1
ATOM 1041 C C . TYR A 1 130 ? 6.179 -7.362 3.961 1.00 97.75 130 TYR A C 1
ATOM 1043 O O . TYR A 1 130 ? 5.098 -6.767 4.003 1.00 97.75 130 TYR A O 1
ATOM 1051 N N . ARG A 1 131 ? 6.395 -8.514 4.596 1.00 98.25 131 ARG A N 1
ATOM 1052 C CA . ARG A 1 131 ? 5.428 -9.136 5.492 1.00 98.25 131 ARG A CA 1
ATOM 1053 C C . ARG A 1 131 ? 5.179 -8.271 6.720 1.00 98.25 131 ARG A C 1
ATOM 1055 O O . ARG A 1 131 ? 4.026 -7.932 6.988 1.00 98.25 131 ARG A O 1
ATOM 1062 N N . ASP A 1 132 ? 6.254 -7.907 7.412 1.00 96.88 132 ASP A N 1
ATOM 1063 C CA . ASP A 1 132 ? 6.189 -7.270 8.729 1.00 96.88 132 ASP A CA 1
ATOM 1064 C C . ASP A 1 132 ? 6.011 -5.744 8.651 1.00 96.88 132 ASP A C 1
ATOM 1066 O O . ASP A 1 132 ? 5.458 -5.148 9.574 1.00 96.88 132 ASP A O 1
ATOM 1070 N N . GLY A 1 133 ? 6.430 -5.119 7.547 1.00 95.94 133 GLY A N 1
ATOM 1071 C CA . GLY A 1 133 ? 6.449 -3.666 7.379 1.00 95.94 133 GLY A CA 1
ATOM 1072 C C . GLY A 1 133 ? 7.840 -3.061 7.582 1.00 95.94 133 GLY A C 1
ATOM 1073 O O . GLY A 1 133 ? 8.707 -3.637 8.238 1.00 95.94 133 GLY A O 1
ATOM 1074 N N . PHE A 1 134 ? 8.066 -1.882 7.002 1.00 94.06 134 PHE A N 1
ATOM 1075 C CA . PHE A 1 134 ? 9.328 -1.147 7.125 1.00 94.06 134 PHE A CA 1
ATOM 1076 C C . PHE A 1 134 ? 9.151 0.360 6.905 1.00 94.06 134 PHE A C 1
ATOM 1078 O O . PHE A 1 134 ? 8.167 0.815 6.322 1.00 94.06 134 PHE A O 1
ATOM 1085 N N . GLY A 1 135 ? 10.148 1.136 7.332 1.00 90.31 135 GLY A N 1
ATOM 1086 C CA . GLY A 1 135 ? 10.129 2.597 7.275 1.00 90.31 135 GLY A CA 1
ATOM 1087 C C . GLY A 1 135 ? 9.376 3.231 8.446 1.00 90.31 135 GLY A C 1
ATOM 1088 O O . GLY A 1 135 ? 8.985 2.551 9.394 1.00 90.31 135 GLY A O 1
ATOM 1089 N N . ILE A 1 136 ? 9.180 4.546 8.361 1.00 87.38 136 ILE A N 1
ATOM 1090 C CA . ILE A 1 136 ? 8.621 5.357 9.447 1.00 87.38 136 ILE A CA 1
ATOM 1091 C C . ILE A 1 136 ? 7.158 5.657 9.139 1.00 87.38 136 ILE A C 1
ATOM 1093 O O . ILE A 1 136 ? 6.852 6.300 8.132 1.00 87.38 136 ILE A O 1
ATOM 1097 N N . LEU A 1 137 ? 6.233 5.231 10.000 1.00 88.06 137 LEU A N 1
ATOM 1098 C CA . LEU A 1 137 ? 4.817 5.558 9.829 1.00 88.06 137 LEU A CA 1
ATOM 1099 C C . LEU A 1 137 ? 4.616 7.085 9.909 1.00 88.06 137 LEU A C 1
ATOM 1101 O O . LEU A 1 137 ? 5.038 7.735 10.864 1.00 88.06 137 LEU A O 1
ATOM 1105 N N . GLY A 1 138 ? 3.980 7.666 8.889 1.00 83.19 138 GLY A N 1
ATOM 1106 C CA . GLY A 1 138 ? 3.877 9.123 8.702 1.00 83.19 138 GLY A CA 1
ATOM 1107 C C . GLY A 1 138 ? 5.040 9.756 7.926 1.00 83.19 138 GLY A C 1
ATOM 1108 O O . GLY A 1 138 ? 4.926 10.899 7.495 1.00 83.19 138 GLY A O 1
ATOM 1109 N N . GLY A 1 139 ? 6.123 9.010 7.703 1.00 86.69 139 GLY A N 1
ATOM 1110 C CA . GLY A 1 139 ? 7.167 9.286 6.715 1.00 86.69 139 GLY A CA 1
ATOM 1111 C C . GLY A 1 139 ? 7.062 8.315 5.536 1.00 86.69 139 GLY A C 1
ATOM 1112 O O . GLY A 1 139 ? 5.960 7.892 5.180 1.00 86.69 139 GLY A O 1
ATOM 1113 N N . GLU A 1 140 ? 8.196 7.948 4.932 1.00 85.44 140 GLU A N 1
ATOM 1114 C CA . GLU A 1 140 ? 8.227 6.880 3.928 1.00 85.44 140 GLU A CA 1
ATOM 1115 C C . GLU A 1 140 ? 8.132 5.517 4.601 1.00 85.44 140 GLU A C 1
ATOM 1117 O O . GLU A 1 140 ? 8.938 5.185 5.473 1.00 85.44 140 GLU A O 1
ATOM 1122 N N . SER A 1 141 ? 7.138 4.727 4.212 1.00 90.06 141 SER A N 1
ATOM 1123 C CA . SER A 1 141 ? 6.882 3.446 4.865 1.00 90.06 141 SER A CA 1
ATOM 1124 C C . SER A 1 141 ? 6.048 2.494 4.021 1.00 90.06 141 SER A C 1
ATOM 1126 O O . SER A 1 141 ? 5.356 2.883 3.074 1.00 90.06 141 SER A O 1
ATOM 1128 N N . TRP A 1 142 ? 6.135 1.229 4.410 1.00 94.62 142 TRP A N 1
ATOM 1129 C CA . TRP A 1 142 ? 5.263 0.132 4.038 1.00 94.62 142 TRP A CA 1
ATOM 1130 C C . TRP A 1 142 ? 4.690 -0.473 5.321 1.00 94.62 142 TRP A C 1
ATOM 1132 O O . TRP A 1 142 ? 5.446 -0.905 6.189 1.00 94.62 142 TRP A O 1
ATOM 1142 N N . LEU A 1 143 ? 3.364 -0.519 5.449 1.00 94.81 143 LEU A N 1
ATOM 1143 C CA . LEU A 1 143 ? 2.692 -0.971 6.672 1.00 94.81 143 LEU A CA 1
ATOM 1144 C C . LEU A 1 143 ? 2.951 -2.452 6.996 1.00 94.81 143 LEU A C 1
ATOM 1146 O O . LEU A 1 143 ? 2.912 -2.830 8.162 1.00 94.81 143 LEU A O 1
ATOM 1150 N N . GLY A 1 144 ? 3.192 -3.278 5.977 1.00 96.62 144 GLY A N 1
ATOM 1151 C CA . GLY A 1 144 ? 3.313 -4.729 6.110 1.00 96.62 144 GLY A CA 1
ATOM 1152 C C . GLY A 1 144 ? 2.107 -5.468 5.530 1.00 96.62 144 GLY A C 1
ATOM 1153 O O . GLY A 1 144 ? 0.950 -5.087 5.737 1.00 96.62 144 GLY A O 1
ATOM 1154 N N . LEU A 1 145 ? 2.378 -6.542 4.787 1.00 97.62 145 LEU A N 1
ATOM 1155 C CA . LEU A 1 145 ? 1.353 -7.377 4.157 1.00 97.62 145 LEU A CA 1
ATOM 1156 C C . LEU A 1 145 ? 0.482 -8.089 5.188 1.00 97.62 145 LEU A C 1
ATOM 1158 O O . LEU A 1 145 ? -0.715 -8.244 4.952 1.00 97.62 145 LEU A O 1
ATOM 1162 N N . GLU A 1 146 ? 1.047 -8.472 6.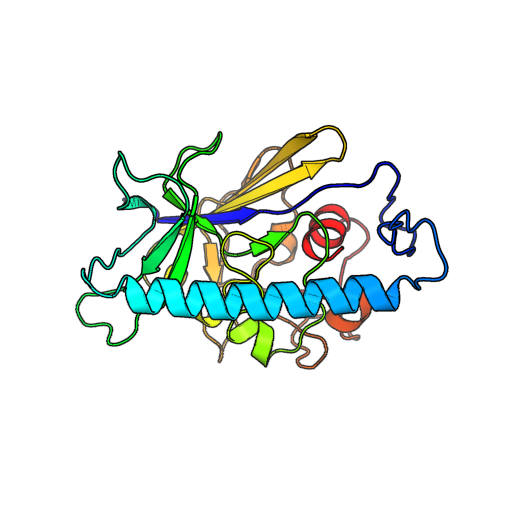334 1.00 96.94 146 GLU A N 1
ATOM 1163 C CA . GLU A 1 146 ? 0.271 -9.127 7.385 1.00 96.94 146 GLU A CA 1
ATOM 1164 C C . GLU A 1 146 ? -0.765 -8.170 7.976 1.00 96.94 146 GLU A C 1
ATOM 1166 O O . GLU A 1 146 ? -1.949 -8.491 8.084 1.00 96.94 146 GLU A O 1
ATOM 1171 N N . GLN A 1 147 ? -0.363 -6.930 8.246 1.00 94.62 147 GLN A N 1
ATOM 1172 C CA . GLN A 1 147 ? -1.273 -5.915 8.770 1.00 94.62 147 GLN A CA 1
ATOM 1173 C C . GLN A 1 147 ? -2.329 -5.519 7.731 1.00 94.62 147 GLN A C 1
ATOM 1175 O O . GLN A 1 147 ? -3.506 -5.372 8.069 1.00 94.62 147 GLN A O 1
ATOM 1180 N N . LEU A 1 148 ? -1.944 -5.429 6.454 1.00 95.38 148 LEU A N 1
ATOM 1181 C CA . LEU A 1 148 ? -2.870 -5.201 5.345 1.00 95.38 148 LEU A CA 1
ATOM 1182 C C . LEU A 1 148 ? -3.890 -6.339 5.185 1.00 95.38 148 LEU A C 1
ATOM 1184 O O . LEU A 1 148 ? -5.082 -6.085 4.977 1.00 95.38 148 LEU A O 1
ATOM 1188 N N . HIS A 1 149 ? -3.442 -7.591 5.290 1.00 95.75 149 HIS A N 1
ATOM 1189 C CA . HIS A 1 149 ? -4.321 -8.754 5.266 1.00 95.75 149 HIS A CA 1
ATOM 1190 C C . HIS A 1 149 ? -5.326 -8.687 6.409 1.00 95.75 149 HIS A C 1
ATOM 1192 O O . HIS A 1 149 ? -6.531 -8.757 6.169 1.00 95.75 149 HIS A O 1
ATOM 1198 N N . ARG A 1 150 ? -4.846 -8.467 7.634 1.00 93.12 150 ARG A N 1
ATOM 1199 C CA . ARG A 1 150 ? -5.697 -8.386 8.821 1.00 93.12 150 ARG A CA 1
ATOM 1200 C C . ARG A 1 150 ? -6.746 -7.276 8.722 1.00 93.12 150 ARG A C 1
ATOM 1202 O O . ARG A 1 150 ? -7.907 -7.532 9.038 1.00 93.12 150 ARG A O 1
ATOM 1209 N N . LEU A 1 151 ? -6.372 -6.087 8.235 1.00 91.50 151 LEU A N 1
ATOM 1210 C CA . LEU A 1 151 ? -7.318 -4.996 7.964 1.00 91.50 151 LEU A CA 1
ATOM 1211 C C . LEU A 1 151 ? -8.392 -5.452 6.968 1.00 91.50 151 LEU A C 1
ATOM 1213 O O . LEU A 1 151 ? -9.579 -5.481 7.284 1.00 91.50 151 LEU A O 1
ATOM 1217 N N . THR A 1 152 ? -7.972 -5.882 5.779 1.00 92.88 152 THR A N 1
ATOM 1218 C CA . THR A 1 152 ? -8.891 -6.143 4.658 1.00 92.88 152 THR A CA 1
ATOM 1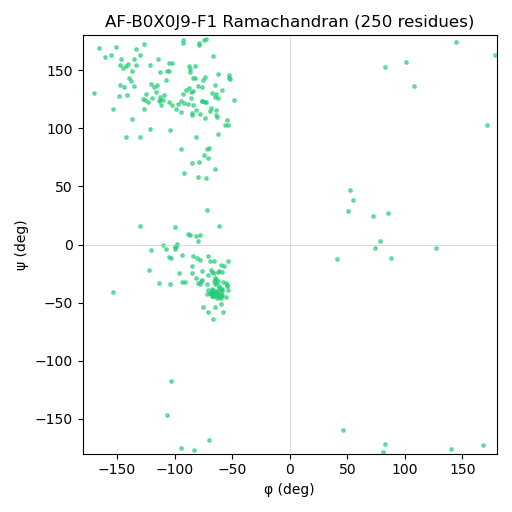219 C C . THR A 1 152 ? -9.663 -7.464 4.748 1.00 92.88 152 THR A C 1
ATOM 1221 O O . THR A 1 152 ? -10.623 -7.675 4.003 1.00 92.88 152 THR A O 1
ATOM 1224 N N . ALA A 1 153 ? -9.274 -8.373 5.645 1.00 91.62 153 ALA A N 1
ATOM 1225 C CA . ALA A 1 153 ? -9.975 -9.633 5.875 1.00 91.62 153 ALA A CA 1
ATOM 1226 C C . ALA A 1 153 ? -11.256 -9.461 6.702 1.00 91.62 153 ALA A C 1
ATOM 1228 O O . ALA A 1 153 ? -12.198 -10.232 6.499 1.00 91.62 153 ALA A O 1
ATOM 1229 N N . ARG A 1 154 ? -11.283 -8.476 7.614 1.00 82.75 154 ARG A N 1
ATOM 1230 C CA . ARG A 1 154 ? -12.397 -8.241 8.544 1.00 82.75 154 ARG A CA 1
ATOM 1231 C C . ARG A 1 154 ? -13.595 -7.601 7.846 1.00 82.75 154 ARG A C 1
ATOM 1233 O O . ARG A 1 154 ? -14.695 -8.140 7.905 1.00 82.75 154 ARG A O 1
ATOM 1240 N N . ASP A 1 155 ? -13.361 -6.480 7.172 1.00 81.88 155 ASP A N 1
ATOM 1241 C CA . ASP A 1 155 ? -14.406 -5.639 6.590 1.00 81.88 155 ASP A CA 1
ATOM 1242 C C . ASP A 1 155 ? -14.113 -5.317 5.123 1.00 81.88 155 ASP A C 1
ATOM 1244 O O . ASP A 1 155 ? -12.986 -5.442 4.639 1.00 81.88 155 ASP A O 1
ATOM 1248 N N . SER A 1 156 ? -15.134 -4.858 4.397 1.00 87.56 156 SER A N 1
ATOM 1249 C CA . SER A 1 156 ? -14.930 -4.289 3.063 1.00 87.56 156 SER A CA 1
ATOM 1250 C C . SER A 1 156 ? -14.094 -3.022 3.179 1.00 87.56 156 SER A C 1
ATOM 1252 O O . SER A 1 156 ? -14.448 -2.144 3.963 1.00 87.56 156 SER A O 1
ATOM 1254 N N . HIS A 1 157 ? -13.026 -2.920 2.391 1.00 89.88 157 HIS A N 1
ATOM 1255 C CA . HIS A 1 157 ? -12.179 -1.734 2.329 1.00 89.88 157 HIS A CA 1
ATOM 1256 C C . HIS A 1 157 ? -12.160 -1.164 0.916 1.00 89.88 157 HIS A C 1
ATOM 1258 O O . HIS A 1 157 ? -12.056 -1.922 -0.041 1.00 89.88 157 HIS A O 1
ATOM 1264 N N . GLU A 1 158 ? -12.227 0.155 0.780 1.00 93.75 158 GLU A N 1
ATOM 1265 C CA . GLU A 1 158 ? -11.888 0.859 -0.454 1.00 93.75 158 GLU A CA 1
ATOM 1266 C C . GLU A 1 158 ? -10.387 1.164 -0.498 1.00 93.75 158 GLU A C 1
ATOM 1268 O O . GLU A 1 158 ? -9.754 1.383 0.539 1.00 93.75 158 GLU A O 1
ATOM 1273 N N . LEU A 1 159 ? -9.835 1.185 -1.710 1.00 93.88 159 LEU A N 1
ATOM 1274 C CA . LEU A 1 159 ? -8.441 1.518 -1.976 1.00 93.88 159 LEU A CA 1
ATOM 1275 C C . LEU A 1 159 ? -8.373 2.830 -2.747 1.00 93.88 159 LEU A C 1
ATOM 1277 O O . LEU A 1 159 ? -8.968 2.953 -3.815 1.00 93.88 159 LEU A O 1
ATOM 1281 N N . LEU A 1 160 ? -7.597 3.778 -2.243 1.00 91.94 160 LEU A N 1
ATOM 1282 C CA . LEU A 1 160 ? -7.234 4.995 -2.955 1.00 91.94 160 LEU A CA 1
ATOM 1283 C C . LEU A 1 160 ? -5.726 5.005 -3.192 1.00 91.94 160 LEU A C 1
ATOM 1285 O O . LEU A 1 160 ? -4.956 4.768 -2.270 1.00 91.94 160 LEU A O 1
ATOM 1289 N N . VAL A 1 161 ? -5.314 5.277 -4.425 1.00 89.56 161 VAL A N 1
ATOM 1290 C CA . VAL A 1 161 ? -3.926 5.503 -4.816 1.00 89.56 161 VAL A CA 1
ATOM 1291 C C . VAL A 1 161 ? -3.780 6.960 -5.216 1.00 89.56 161 VAL A C 1
ATOM 1293 O O . VAL A 1 161 ? -4.443 7.391 -6.157 1.00 89.56 161 VAL A O 1
ATOM 1296 N N . GLU A 1 162 ? -2.920 7.704 -4.528 1.00 87.00 162 GLU A N 1
ATOM 1297 C CA . GLU A 1 162 ? -2.612 9.102 -4.846 1.00 87.00 162 GLU A CA 1
ATOM 1298 C C . GLU A 1 162 ? -1.197 9.230 -5.407 1.00 87.00 162 GLU A C 1
ATOM 1300 O O . GLU A 1 162 ? -0.240 8.780 -4.781 1.00 87.00 162 GLU A O 1
ATOM 1305 N N . VAL A 1 163 ? -1.067 9.892 -6.559 1.00 81.06 163 VAL A N 1
ATOM 1306 C CA . VAL A 1 163 ? 0.211 10.150 -7.235 1.00 81.06 163 VAL A CA 1
ATOM 1307 C C . VAL A 1 163 ? 0.335 11.644 -7.492 1.00 81.06 163 VAL A C 1
ATOM 1309 O O . VAL A 1 163 ? -0.532 12.229 -8.145 1.00 81.06 163 VAL A O 1
ATOM 1312 N N . ARG A 1 164 ? 1.414 12.279 -7.025 1.00 76.94 164 ARG A N 1
ATOM 1313 C CA . ARG A 1 164 ? 1.720 13.669 -7.387 1.00 76.94 164 ARG A CA 1
ATOM 1314 C C . ARG A 1 164 ? 2.897 13.724 -8.349 1.00 76.94 164 ARG A C 1
ATOM 1316 O O . ARG A 1 164 ? 3.851 12.956 -8.272 1.00 76.94 164 ARG A O 1
ATOM 1323 N N . ASN A 1 165 ? 2.811 14.631 -9.313 1.00 68.69 165 ASN A N 1
ATOM 1324 C CA . ASN A 1 165 ? 3.927 14.908 -10.212 1.00 68.69 165 ASN A CA 1
ATOM 1325 C C . ASN A 1 165 ? 4.808 16.063 -9.688 1.00 68.69 165 ASN A C 1
ATOM 1327 O O . ASN A 1 165 ? 4.451 16.721 -8.714 1.00 68.69 165 ASN A O 1
ATOM 1331 N N . SER A 1 166 ? 5.939 16.336 -10.352 1.00 66.69 166 SER A N 1
ATOM 1332 C CA . SER A 1 166 ? 6.882 17.430 -10.038 1.00 66.69 166 SER A CA 1
ATOM 1333 C C . SER A 1 166 ? 6.196 18.785 -9.994 1.00 66.69 166 SER A C 1
ATOM 1335 O O . SER A 1 166 ? 6.569 19.654 -9.217 1.00 66.69 166 SER A O 1
ATOM 1337 N N . SER A 1 167 ? 5.198 18.973 -10.857 1.00 68.56 167 SER A N 1
ATOM 1338 C CA . SER A 1 167 ? 4.393 20.191 -10.928 1.00 68.56 167 SER A CA 1
ATOM 1339 C C . SER A 1 167 ? 3.294 20.266 -9.859 1.00 68.56 167 SER A C 1
ATOM 1341 O O . SER A 1 167 ? 2.495 21.198 -9.880 1.00 68.56 167 SER A O 1
ATOM 1343 N N . GLY A 1 168 ? 3.208 19.292 -8.947 1.00 70.69 168 GLY A N 1
ATOM 1344 C CA . GLY A 1 168 ? 2.222 19.238 -7.865 1.00 70.69 168 GLY A CA 1
ATOM 1345 C C . GLY A 1 168 ? 0.818 18.777 -8.275 1.00 70.69 168 GLY A C 1
ATOM 1346 O O . GLY A 1 168 ? -0.077 18.733 -7.428 1.00 70.69 168 GLY A O 1
ATOM 1347 N N . SER A 1 169 ? 0.598 18.409 -9.543 1.00 79.69 169 SER A N 1
ATOM 1348 C CA . SER A 1 169 ? -0.684 17.873 -10.011 1.00 79.69 169 SER A CA 1
ATOM 1349 C C . SER A 1 169 ? -0.947 16.501 -9.399 1.00 79.69 169 SER A C 1
ATOM 1351 O O . SER A 1 169 ? -0.097 15.613 -9.469 1.00 79.69 169 SER A O 1
ATOM 1353 N N . LEU A 1 170 ? -2.142 16.337 -8.836 1.00 82.88 170 LEU A N 1
ATOM 1354 C CA . LEU A 1 170 ? -2.611 15.098 -8.231 1.00 82.88 170 LEU A CA 1
ATOM 1355 C C . LEU A 1 170 ? -3.355 14.245 -9.267 1.00 82.88 170 LEU A C 1
ATOM 1357 O O . LEU A 1 170 ? -4.369 14.667 -9.825 1.00 82.88 170 LEU A O 1
ATOM 1361 N N . LEU A 1 171 ? -2.866 13.030 -9.483 1.00 85.00 171 LEU A N 1
ATOM 1362 C CA . LEU A 1 171 ? -3.585 11.948 -10.142 1.00 85.00 171 LEU A CA 1
ATOM 1363 C C . LEU A 1 171 ? -4.024 10.936 -9.087 1.00 85.00 171 LEU A C 1
ATOM 1365 O O . LEU A 1 171 ? -3.335 10.745 -8.085 1.00 85.00 171 LEU A O 1
ATOM 1369 N N . TYR A 1 172 ? -5.153 10.269 -9.315 1.00 86.44 172 TYR A N 1
ATOM 1370 C CA . TYR A 1 172 ? -5.618 9.239 -8.391 1.00 86.44 172 TYR A CA 1
ATOM 1371 C C . TYR A 1 172 ? -6.262 8.044 -9.087 1.00 86.44 172 TYR A C 1
ATOM 1373 O O . TYR A 1 172 ? -6.807 8.161 -10.189 1.00 86.44 172 TYR A O 1
ATOM 1381 N N . ALA A 1 173 ? -6.210 6.896 -8.423 1.00 87.62 173 ALA A N 1
ATOM 1382 C CA . ALA A 1 173 ? -6.964 5.697 -8.762 1.00 87.62 173 ALA A CA 1
ATOM 1383 C C . ALA A 1 173 ? -7.711 5.221 -7.516 1.00 87.62 173 ALA A C 1
ATOM 1385 O O . ALA A 1 173 ? -7.106 4.996 -6.476 1.00 87.62 173 ALA A O 1
ATOM 1386 N N . HIS A 1 174 ? -9.020 5.065 -7.618 1.00 93.81 174 HIS A N 1
ATOM 1387 C CA . HIS A 1 174 ? -9.887 4.606 -6.544 1.00 93.81 174 HIS A CA 1
ATOM 1388 C C . HIS A 1 174 ? -10.548 3.288 -6.943 1.00 93.81 174 HIS A C 1
ATOM 1390 O O . HIS A 1 174 ? -11.018 3.141 -8.071 1.00 93.81 174 HIS A O 1
ATOM 1396 N N . TYR A 1 175 ? -10.579 2.340 -6.012 1.00 93.06 175 TYR A N 1
ATOM 1397 C CA . TYR A 1 175 ? -11.234 1.047 -6.157 1.00 93.06 175 TYR A CA 1
ATOM 1398 C C . TYR A 1 175 ? -12.222 0.860 -5.011 1.00 93.06 175 TYR A C 1
ATOM 1400 O O . TYR A 1 175 ? -11.866 0.994 -3.839 1.00 93.06 175 TYR A O 1
ATOM 1408 N N . SER A 1 176 ? -13.463 0.506 -5.346 1.00 95.50 176 SER A N 1
ATOM 1409 C CA . SER A 1 176 ? -14.554 0.388 -4.365 1.00 95.50 176 SER A CA 1
ATOM 1410 C C . SER A 1 176 ? -14.360 -0.731 -3.334 1.00 95.50 176 SER A C 1
ATOM 1412 O O . SER A 1 176 ? -14.935 -0.672 -2.249 1.00 95.50 176 SER A O 1
ATOM 1414 N N . GLU A 1 177 ? -13.574 -1.750 -3.682 1.00 93.75 177 GLU A N 1
ATOM 1415 C CA . GLU A 1 177 ? -13.223 -2.889 -2.834 1.00 93.75 177 GLU A CA 1
ATOM 1416 C C . GLU A 1 177 ? -11.744 -3.236 -3.024 1.00 93.75 177 GLU A C 1
ATOM 1418 O O . GLU A 1 177 ? -11.229 -3.213 -4.144 1.00 93.75 177 GLU A O 1
ATOM 1423 N N . PHE A 1 178 ? -11.080 -3.628 -1.945 1.00 94.19 178 PHE A N 1
ATOM 1424 C CA . PHE A 1 178 ? -9.728 -4.151 -1.953 1.00 94.19 178 PHE A CA 1
ATOM 1425 C C . PHE A 1 178 ? -9.557 -5.165 -0.825 1.00 94.19 178 PHE A C 1
ATOM 1427 O O . PHE A 1 178 ? -9.877 -4.889 0.333 1.00 94.19 178 PHE A O 1
ATOM 1434 N N . ARG A 1 179 ? -9.070 -6.359 -1.169 1.00 95.94 179 ARG A N 1
ATOM 1435 C CA . ARG A 1 179 ? -8.762 -7.411 -0.196 1.00 95.94 179 ARG A CA 1
ATOM 1436 C C . ARG A 1 179 ? -7.581 -8.243 -0.643 1.00 95.94 179 ARG A C 1
ATOM 1438 O O . ARG A 1 179 ? -7.544 -8.680 -1.794 1.00 95.94 179 ARG A O 1
ATOM 1445 N N . VAL A 1 180 ? -6.693 -8.543 0.298 1.00 97.06 180 VAL A N 1
ATOM 1446 C CA . VAL A 1 180 ? -5.553 -9.440 0.083 1.00 97.06 180 VAL A CA 1
ATOM 1447 C C . VAL A 1 180 ? -5.704 -10.729 0.892 1.00 97.06 180 VAL A C 1
ATOM 1449 O O . VAL A 1 180 ? -6.347 -10.759 1.946 1.00 97.06 180 VAL A O 1
ATOM 1452 N N . GLY A 1 181 ? -5.168 -11.822 0.356 1.00 98.00 181 GLY A N 1
ATOM 1453 C CA . GLY A 1 181 ? -5.150 -13.133 1.004 1.00 98.00 181 GLY A CA 1
ATOM 1454 C C . GLY A 1 181 ? -4.164 -13.207 2.162 1.00 98.00 181 GLY A C 1
ATOM 1455 O O . GLY A 1 181 ? -3.452 -12.245 2.425 1.00 98.00 181 GLY A O 1
ATOM 1456 N N . SER A 1 182 ? -4.138 -14.349 2.842 1.00 98.25 182 SER A N 1
ATOM 1457 C CA . SER A 1 182 ? -3.175 -14.621 3.916 1.00 98.25 182 SER A CA 1
ATOM 1458 C C . SER A 1 182 ? -1.771 -14.916 3.368 1.00 98.25 182 SER A C 1
ATOM 1460 O O . SER A 1 182 ? -1.574 -15.027 2.148 1.00 98.25 182 SER A O 1
ATOM 1462 N N . GLU A 1 183 ? -0.792 -15.099 4.258 1.00 98.38 183 GLU A N 1
ATOM 1463 C CA . GLU A 1 183 ? 0.571 -15.484 3.877 1.00 98.38 183 GLU A CA 1
ATOM 1464 C C . GLU A 1 183 ? 0.606 -16.815 3.102 1.00 98.38 183 GLU A C 1
ATOM 1466 O O . GLU A 1 183 ? 1.317 -16.934 2.099 1.00 98.38 183 GLU A O 1
ATOM 1471 N N . GLU A 1 184 ? -0.224 -17.797 3.477 1.00 98.31 184 GLU A N 1
ATOM 1472 C CA . GLU A 1 184 ? -0.338 -19.088 2.775 1.00 98.31 184 GLU A CA 1
ATOM 1473 C C . GLU A 1 184 ? -0.824 -18.903 1.334 1.00 98.31 184 GLU A C 1
ATOM 1475 O O . GLU A 1 184 ? -0.438 -19.638 0.423 1.00 98.31 184 GLU A O 1
ATOM 1480 N N . GLN A 1 185 ? -1.651 -17.881 1.111 1.00 98.44 185 GLN A N 1
ATOM 1481 C CA . GLN A 1 185 ? -2.136 -17.488 -0.208 1.00 98.44 185 GLN A CA 1
ATOM 1482 C C . GLN A 1 185 ? -1.182 -16.520 -0.924 1.00 98.44 185 GLN A C 1
ATOM 1484 O O . GLN A 1 185 ? -1.538 -15.985 -1.980 1.00 98.44 185 GLN A O 1
ATOM 1489 N N . LYS A 1 186 ? 0.017 -16.295 -0.368 1.00 98.44 186 LYS A N 1
ATOM 1490 C CA . LYS A 1 186 ? 1.036 -15.353 -0.856 1.00 98.44 186 LYS A CA 1
ATOM 1491 C C . LYS A 1 186 ? 0.492 -13.938 -1.012 1.00 98.44 186 LYS A C 1
ATOM 1493 O O . LYS A 1 186 ? 0.775 -13.264 -2.003 1.00 98.44 186 LYS A O 1
ATOM 1498 N N . TYR A 1 187 ? -0.358 -13.539 -0.066 1.00 98.38 187 TYR A N 1
ATOM 1499 C CA . TYR A 1 187 ? -1.014 -12.238 -0.025 1.00 98.38 187 TYR A CA 1
ATOM 1500 C C . TYR A 1 187 ? -1.708 -11.844 -1.332 1.00 98.38 187 TYR A C 1
ATOM 1502 O O . TYR A 1 187 ? -1.813 -10.662 -1.641 1.00 98.38 187 TYR A O 1
ATOM 1510 N N . ARG A 1 188 ? -2.179 -12.814 -2.130 1.00 97.69 188 ARG A N 1
ATOM 1511 C CA . ARG A 1 188 ? -2.800 -12.545 -3.437 1.00 97.69 188 ARG A CA 1
ATOM 1512 C C . ARG A 1 188 ? -3.924 -11.514 -3.351 1.00 97.69 188 ARG A C 1
ATOM 1514 O O . ARG A 1 188 ? -4.684 -11.532 -2.385 1.00 97.69 188 ARG A O 1
ATOM 1521 N N . ILE A 1 189 ? -4.102 -10.690 -4.383 1.00 96.44 189 ILE A N 1
ATOM 1522 C CA . ILE A 1 189 ? -5.303 -9.848 -4.481 1.00 96.44 189 ILE A CA 1
ATOM 1523 C C . ILE A 1 189 ? -6.514 -10.782 -4.627 1.00 96.44 189 ILE A C 1
ATOM 1525 O O . ILE A 1 189 ? -6.606 -11.574 -5.565 1.00 96.44 189 ILE A O 1
ATOM 1529 N N . LEU A 1 190 ? -7.409 -10.760 -3.641 1.00 97.31 190 LEU A N 1
ATOM 1530 C CA . LEU A 1 190 ? -8.629 -11.571 -3.604 1.00 97.31 190 LEU A CA 1
ATOM 1531 C C . LEU A 1 190 ? -9.828 -10.819 -4.167 1.00 97.31 190 LEU A C 1
ATOM 1533 O O . LEU A 1 190 ? -10.732 -11.443 -4.721 1.00 97.31 190 LEU A O 1
ATOM 1537 N N . LYS A 1 191 ? -9.852 -9.498 -3.982 1.00 95.94 191 LYS A N 1
ATOM 1538 C CA . LYS A 1 191 ? -10.891 -8.622 -4.511 1.00 95.94 191 LYS A CA 1
ATOM 1539 C C . LYS A 1 191 ? -10.293 -7.289 -4.922 1.00 95.94 191 LYS A C 1
ATOM 1541 O O . LYS A 1 191 ? -9.555 -6.687 -4.141 1.00 95.94 191 LYS A O 1
ATOM 1546 N N . LEU A 1 192 ? -10.700 -6.822 -6.096 1.00 95.31 192 LEU A N 1
ATOM 1547 C CA . LEU A 1 192 ? -10.450 -5.477 -6.588 1.00 95.31 192 LEU A CA 1
ATOM 1548 C C . LEU A 1 192 ? -11.732 -4.945 -7.243 1.00 95.31 192 LEU A C 1
ATOM 1550 O O . LEU A 1 192 ? -12.143 -5.416 -8.306 1.00 95.31 192 LEU A O 1
ATOM 1554 N N . GLY A 1 193 ? -12.383 -3.995 -6.573 1.00 95.12 193 GLY A N 1
ATOM 1555 C CA . GLY A 1 193 ? -13.690 -3.451 -6.942 1.00 95.12 193 GLY A CA 1
ATOM 1556 C C . GLY A 1 193 ? -13.672 -2.589 -8.204 1.00 95.12 193 GLY A C 1
ATOM 1557 O O . GLY A 1 193 ? -12.695 -2.570 -8.953 1.00 95.12 193 GLY A O 1
ATOM 1558 N N . SER A 1 194 ? -14.761 -1.862 -8.460 1.00 96.81 194 SER A N 1
ATOM 1559 C CA . SER A 1 194 ? -14.859 -0.976 -9.624 1.00 96.81 194 SER A CA 1
ATOM 1560 C C . SER A 1 194 ? -13.851 0.166 -9.530 1.00 96.81 194 SER A C 1
ATOM 1562 O O . SER A 1 194 ? -13.715 0.772 -8.467 1.00 96.81 194 SER A O 1
ATOM 1564 N N . TYR A 1 195 ? -13.197 0.470 -10.649 1.00 95.00 195 TYR A N 1
ATOM 1565 C CA . TYR A 1 195 ? -12.246 1.568 -10.769 1.00 95.00 195 TYR A CA 1
ATOM 1566 C C . TYR A 1 195 ? -12.946 2.915 -11.004 1.00 95.00 195 TYR A C 1
ATOM 1568 O O . TYR A 1 195 ? -13.904 3.003 -11.774 1.00 95.00 195 TYR A O 1
ATOM 1576 N N . SER A 1 196 ? -12.401 3.977 -10.413 1.00 95.25 196 SER A N 1
ATOM 1577 C CA . SER A 1 196 ? -12.634 5.367 -10.810 1.00 95.25 196 SER A CA 1
ATOM 1578 C C . SER A 1 196 ? -11.363 6.200 -10.612 1.00 95.25 196 SER A C 1
ATOM 1580 O O . SER A 1 196 ? -10.538 5.883 -9.760 1.00 95.25 196 SER A O 1
ATOM 1582 N N . GLY A 1 197 ? -11.166 7.264 -11.391 1.00 91.88 197 GLY A N 1
ATOM 1583 C CA . GLY A 1 197 ? -10.061 8.200 -11.171 1.00 91.88 197 GLY A CA 1
ATOM 1584 C C . GLY A 1 197 ? -9.382 8.704 -12.437 1.00 91.88 197 GLY A C 1
ATOM 1585 O O . GLY A 1 197 ? -9.816 8.432 -13.554 1.00 91.88 197 GLY A O 1
ATOM 1586 N N . SER A 1 198 ? -8.322 9.488 -12.244 1.00 87.44 198 SER A N 1
ATOM 1587 C CA . SER A 1 198 ? -7.570 10.173 -13.303 1.00 87.44 198 SER A CA 1
ATOM 1588 C C . SER A 1 198 ? -6.217 9.530 -13.631 1.00 87.44 198 SER A C 1
ATOM 1590 O O . SER A 1 198 ? -5.598 9.896 -14.627 1.00 87.44 198 SER A O 1
ATOM 1592 N N . ALA A 1 199 ? -5.744 8.574 -12.823 1.00 81.62 199 ALA A N 1
ATOM 1593 C CA . ALA A 1 199 ? -4.430 7.945 -12.990 1.00 81.62 199 ALA A CA 1
ATOM 1594 C C . ALA A 1 199 ? -4.401 6.780 -14.003 1.00 81.62 199 ALA A C 1
ATOM 1596 O O . ALA A 1 199 ? -3.316 6.327 -14.364 1.00 81.62 199 ALA A O 1
ATOM 1597 N N . GLY A 1 200 ? -5.559 6.309 -14.481 1.00 84.12 200 GLY A N 1
ATOM 1598 C CA . GLY A 1 200 ? -5.720 5.057 -15.236 1.00 84.12 200 GLY A CA 1
ATOM 1599 C C . GLY A 1 200 ? -5.833 3.808 -14.342 1.00 84.12 200 GLY A C 1
ATOM 1600 O O . GLY A 1 200 ? -5.318 3.788 -13.223 1.00 84.12 200 GLY A O 1
ATOM 1601 N N . ASP A 1 201 ? -6.512 2.765 -14.834 1.00 86.12 201 ASP A N 1
ATOM 1602 C CA . ASP A 1 201 ? -6.723 1.491 -14.118 1.00 86.12 201 ASP A CA 1
ATOM 1603 C C . ASP A 1 201 ? -5.540 0.527 -14.317 1.00 86.12 201 ASP A C 1
ATOM 1605 O O . ASP A 1 201 ? -5.617 -0.471 -15.037 1.00 86.12 201 ASP A O 1
ATOM 1609 N N . TRP A 1 202 ? -4.397 0.858 -13.716 1.00 82.31 202 TRP A N 1
ATOM 1610 C CA . TRP A 1 202 ? -3.193 0.033 -13.844 1.00 82.31 202 TRP A CA 1
ATOM 1611 C C . TRP A 1 202 ? -3.137 -1.126 -12.849 1.00 82.31 202 TRP A C 1
ATOM 1613 O O . TRP A 1 202 ? -2.392 -2.069 -13.089 1.00 82.31 202 TRP A O 1
ATOM 1623 N N . LEU A 1 203 ? -3.903 -1.102 -11.751 1.00 84.50 203 LEU A N 1
ATOM 1624 C CA . LEU A 1 203 ? -3.884 -2.208 -10.785 1.00 84.50 203 LEU A CA 1
ATOM 1625 C C . LEU A 1 203 ? -4.657 -3.423 -11.306 1.00 84.50 203 LEU A C 1
ATOM 1627 O O . LEU A 1 203 ? -4.358 -4.548 -10.910 1.00 84.50 203 LEU A O 1
ATOM 1631 N N . ARG A 1 204 ? -5.593 -3.233 -12.248 1.00 89.94 204 ARG A N 1
ATOM 1632 C CA . ARG A 1 204 ? -6.38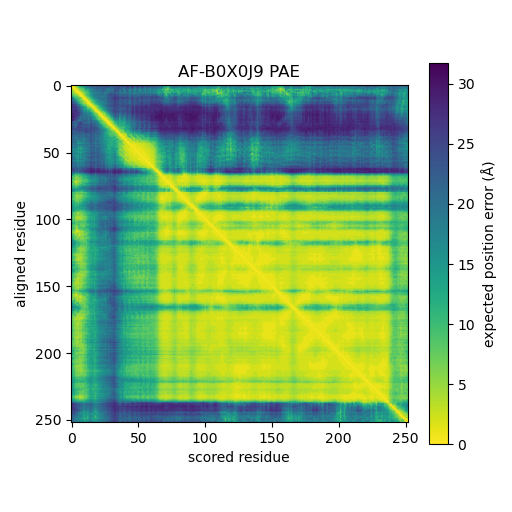7 -4.329 -12.818 1.00 89.94 204 ARG A CA 1
ATOM 1633 C C . ARG A 1 204 ? -5.558 -5.466 -13.403 1.00 89.94 204 ARG A C 1
ATOM 1635 O O . ARG A 1 204 ? -5.952 -6.620 -13.278 1.00 89.94 204 ARG A O 1
ATOM 1642 N N . VAL A 1 205 ? -4.404 -5.185 -14.013 1.00 85.06 205 VAL A N 1
ATOM 1643 C CA . VAL A 1 205 ? -3.546 -6.243 -14.593 1.00 85.06 205 VAL A CA 1
ATOM 1644 C C . VAL A 1 205 ? -2.887 -7.137 -13.532 1.00 85.06 205 VAL A C 1
ATOM 1646 O O . VAL A 1 205 ? -2.371 -8.209 -13.864 1.00 85.06 205 VAL A O 1
ATOM 1649 N N . HIS A 1 206 ? -2.912 -6.692 -12.273 1.00 87.12 206 HIS A N 1
ATOM 1650 C CA . HIS A 1 206 ? -2.404 -7.383 -11.090 1.00 87.12 206 HIS A CA 1
ATOM 1651 C C . HIS A 1 206 ? -3.516 -8.078 -10.289 1.00 87.12 206 HIS A C 1
ATOM 1653 O O . HIS A 1 206 ? -3.237 -8.758 -9.301 1.00 87.12 206 HIS A O 1
ATOM 1659 N N . ASP A 1 207 ? -4.776 -7.942 -10.709 1.00 92.50 207 ASP A N 1
ATOM 1660 C CA . ASP A 1 207 ? -5.909 -8.581 -10.048 1.00 92.50 207 ASP A CA 1
ATOM 1661 C C . ASP A 1 207 ? -5.740 -10.112 -10.033 1.00 92.50 207 ASP A C 1
ATOM 1663 O O . ASP A 1 207 ? -5.345 -10.739 -11.023 1.00 92.50 207 ASP A O 1
ATOM 1667 N N . GLY A 1 208 ? -5.975 -10.720 -8.871 1.00 95.81 208 GLY A N 1
ATOM 1668 C CA . GLY A 1 208 ? -5.757 -12.149 -8.648 1.00 95.81 208 GLY A CA 1
ATOM 1669 C C . GLY A 1 208 ? -4.296 -12.598 -8.513 1.00 95.81 208 GLY A C 1
ATOM 1670 O O . GLY A 1 208 ? -4.065 -13.788 -8.276 1.00 95.81 208 GLY A O 1
ATOM 1671 N N . LYS A 1 209 ? -3.307 -11.708 -8.666 1.00 94.94 209 LYS A N 1
ATOM 1672 C CA . LYS A 1 209 ? -1.880 -12.073 -8.625 1.00 94.94 209 LYS A CA 1
ATOM 1673 C C . LYS A 1 209 ? -1.353 -12.170 -7.202 1.00 94.94 209 LYS A C 1
ATOM 1675 O O . LYS A 1 209 ? -1.911 -11.569 -6.286 1.00 94.94 209 LYS A O 1
ATOM 1680 N N . LYS A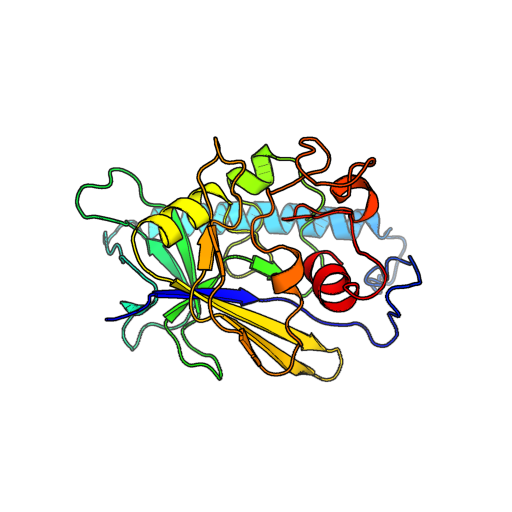 1 210 ? -0.309 -12.983 -7.025 1.00 97.56 210 LYS A N 1
ATOM 1681 C CA . LYS A 1 210 ? 0.401 -13.202 -5.755 1.00 97.56 210 LYS A CA 1
ATOM 1682 C C . LYS A 1 210 ? 1.499 -12.160 -5.593 1.00 97.56 210 LYS A C 1
ATOM 1684 O O . LYS A 1 210 ? 1.996 -11.642 -6.587 1.00 97.56 210 LYS A O 1
ATOM 1689 N N . PHE A 1 211 ? 1.856 -11.863 -4.350 1.00 96.94 211 PHE A N 1
ATOM 1690 C CA . PHE A 1 211 ? 2.952 -10.950 -4.061 1.00 96.94 211 PHE A CA 1
ATOM 1691 C C . PHE A 1 211 ? 4.304 -11.627 -4.314 1.00 96.94 211 PHE A C 1
ATOM 1693 O O . PHE A 1 211 ? 4.476 -12.804 -3.995 1.00 96.94 211 PHE A O 1
ATOM 1700 N N . THR A 1 212 ? 5.260 -10.877 -4.848 1.00 95.12 212 THR A N 1
ATOM 1701 C CA . THR A 1 212 ? 6.595 -11.357 -5.218 1.00 95.12 212 THR A CA 1
ATOM 1702 C C . THR A 1 212 ? 7.652 -10.364 -4.755 1.00 95.12 212 THR A C 1
ATOM 1704 O O . THR A 1 212 ? 7.484 -9.160 -4.938 1.00 95.12 212 THR A O 1
ATOM 1707 N N . THR A 1 213 ? 8.740 -10.877 -4.181 1.00 95.81 213 THR A N 1
ATOM 1708 C CA . THR A 1 213 ? 9.945 -10.141 -3.759 1.00 95.81 213 THR A CA 1
ATOM 1709 C C . THR A 1 213 ? 11.191 -10.779 -4.377 1.00 95.81 213 THR A C 1
ATOM 1711 O O . THR A 1 213 ? 11.121 -11.839 -5.009 1.00 95.81 213 THR A O 1
ATOM 1714 N N . TYR A 1 214 ? 12.362 -10.150 -4.228 1.00 94.25 214 TYR A N 1
ATOM 1715 C CA . TYR A 1 214 ? 13.587 -10.645 -4.872 1.00 94.25 214 TYR A CA 1
ATOM 1716 C C . TYR A 1 214 ? 14.014 -12.045 -4.394 1.00 94.25 214 TYR A C 1
ATOM 1718 O O . TYR A 1 214 ? 14.751 -12.742 -5.094 1.00 94.25 214 TYR A O 1
ATOM 1726 N N . ASP A 1 215 ? 13.580 -12.436 -3.197 1.00 97.69 215 ASP A N 1
ATOM 1727 C CA . ASP A 1 215 ? 13.858 -13.701 -2.513 1.00 97.69 215 ASP A CA 1
ATOM 1728 C C . ASP A 1 215 ? 12.649 -14.656 -2.475 1.00 97.69 215 ASP A C 1
ATOM 1730 O O . ASP A 1 215 ? 12.788 -15.787 -2.015 1.00 97.69 215 ASP A O 1
ATOM 1734 N N . SER A 1 216 ? 11.481 -14.243 -2.979 1.00 97.38 216 SER A N 1
ATOM 1735 C CA . SER A 1 216 ? 10.250 -15.045 -3.013 1.00 97.38 216 SER A CA 1
ATOM 1736 C C . SER A 1 216 ? 9.498 -14.788 -4.317 1.00 97.38 216 SER A C 1
ATOM 1738 O O . SER A 1 216 ? 8.708 -13.848 -4.425 1.00 97.38 216 SER A O 1
ATOM 1740 N N . ASP A 1 217 ? 9.777 -15.620 -5.321 1.00 97.25 217 ASP A N 1
ATOM 1741 C CA . ASP A 1 217 ? 9.176 -15.532 -6.650 1.00 97.25 217 ASP A CA 1
ATOM 1742 C C . ASP A 1 217 ? 7.821 -16.249 -6.703 1.00 97.25 217 ASP A C 1
ATOM 1744 O O . ASP A 1 217 ? 7.744 -17.474 -6.581 1.00 97.25 217 ASP A O 1
ATOM 1748 N N . ASN A 1 218 ? 6.742 -15.481 -6.849 1.00 96.75 218 ASN A N 1
ATOM 1749 C CA . ASN A 1 218 ? 5.378 -15.994 -6.979 1.00 96.75 218 ASN A CA 1
ATOM 1750 C C . ASN A 1 218 ? 4.642 -15.380 -8.180 1.00 96.75 218 ASN A C 1
ATOM 1752 O O . ASN A 1 218 ? 3.405 -15.440 -8.229 1.00 96.75 218 ASN A O 1
ATOM 1756 N N . ASP A 1 219 ? 5.374 -14.755 -9.105 1.00 92.25 219 ASP A N 1
ATOM 1757 C CA . ASP A 1 219 ? 4.772 -14.100 -10.257 1.00 92.25 219 ASP A CA 1
ATOM 1758 C C . ASP A 1 219 ? 4.489 -15.114 -11.382 1.00 92.25 219 ASP A C 1
ATOM 1760 O O . ASP A 1 219 ? 4.529 -16.330 -11.179 1.00 92.25 219 ASP A O 1
ATOM 1764 N N . SER A 1 220 ? 3.992 -14.637 -12.521 1.00 90.38 220 SER A N 1
ATOM 1765 C CA . SER A 1 220 ? 3.642 -15.499 -13.660 1.00 90.38 220 SER A CA 1
ATOM 1766 C C . SER A 1 220 ? 4.731 -15.512 -14.737 1.00 90.38 220 SER A C 1
ATOM 1768 O O . SER A 1 220 ? 4.581 -16.224 -15.730 1.00 90.38 220 SER A O 1
ATOM 1770 N N . ASP A 1 221 ? 5.792 -14.721 -14.588 1.00 88.00 221 ASP A N 1
ATOM 1771 C CA . ASP A 1 221 ? 6.877 -14.631 -15.556 1.00 88.00 221 ASP A CA 1
ATOM 1772 C C . ASP A 1 221 ? 7.855 -15.818 -15.435 1.00 88.00 221 ASP A C 1
ATOM 1774 O O . ASP A 1 221 ? 7.741 -16.681 -14.565 1.00 88.00 221 ASP A O 1
ATOM 1778 N N . ARG A 1 222 ? 8.782 -15.927 -16.392 1.00 88.38 222 ARG A N 1
ATOM 1779 C CA . ARG A 1 222 ? 9.889 -16.890 -16.330 1.00 88.38 222 ARG A CA 1
ATOM 1780 C C . ARG A 1 222 ? 11.033 -16.375 -15.463 1.00 88.38 222 ARG A C 1
ATOM 1782 O O . ARG A 1 222 ? 11.798 -17.185 -14.944 1.00 88.38 222 ARG A O 1
ATOM 1789 N N . GLU A 1 223 ? 11.187 -15.057 -15.384 1.00 88.50 223 GLU A N 1
ATOM 1790 C CA . GLU A 1 223 ? 12.166 -14.390 -14.531 1.00 88.50 223 GLU A CA 1
ATOM 1791 C C . GLU A 1 223 ? 11.491 -13.775 -13.306 1.00 88.50 223 GLU A C 1
ATOM 1793 O O . GLU A 1 223 ? 10.333 -13.394 -13.361 1.00 88.50 223 GLU A O 1
ATOM 1798 N N . ASN A 1 224 ? 12.246 -13.574 -12.226 1.00 89.00 224 ASN A N 1
ATOM 1799 C CA . ASN A 1 224 ? 11.720 -12.894 -11.047 1.00 89.00 224 ASN A CA 1
ATOM 1800 C C . ASN A 1 224 ? 11.576 -11.385 -11.322 1.00 89.00 224 ASN A C 1
ATOM 1802 O O . ASN A 1 224 ? 12.571 -10.644 -11.360 1.00 89.00 224 ASN A O 1
ATOM 1806 N N . CYS A 1 225 ? 10.338 -10.906 -11.441 1.00 87.12 225 CYS A N 1
ATOM 1807 C CA . CYS A 1 225 ? 10.064 -9.504 -11.747 1.00 87.12 225 CYS A CA 1
ATOM 1808 C C . CYS A 1 225 ? 10.543 -8.554 -10.644 1.00 87.12 225 CYS A C 1
ATOM 1810 O O . CYS A 1 225 ? 11.005 -7.450 -10.940 1.00 87.12 225 CYS A O 1
ATOM 1812 N N . ALA A 1 226 ? 10.504 -8.974 -9.380 1.00 87.31 226 ALA A N 1
ATOM 1813 C CA . ALA A 1 226 ? 10.968 -8.151 -8.266 1.00 87.31 226 ALA A CA 1
ATOM 1814 C C . ALA A 1 226 ? 12.474 -7.846 -8.333 1.00 87.31 226 ALA A C 1
ATOM 1816 O O . ALA A 1 226 ? 12.894 -6.765 -7.916 1.00 87.31 226 ALA A O 1
ATOM 1817 N N . LYS A 1 227 ? 13.292 -8.737 -8.912 1.00 86.62 227 LYS A N 1
ATOM 1818 C CA . LYS A 1 227 ? 14.715 -8.451 -9.184 1.00 86.62 227 LYS A CA 1
ATOM 1819 C C . LYS A 1 227 ? 14.886 -7.400 -10.278 1.00 86.62 227 LYS A C 1
ATOM 1821 O O . LYS A 1 227 ? 15.707 -6.498 -10.132 1.00 86.62 227 LYS A O 1
ATOM 1826 N N . ASN A 1 228 ? 14.085 -7.492 -11.338 1.00 80.62 228 ASN A N 1
ATOM 1827 C CA . ASN A 1 228 ? 14.160 -6.593 -12.491 1.00 80.62 228 ASN A CA 1
ATOM 1828 C C . ASN A 1 228 ? 13.668 -5.172 -12.159 1.00 80.62 228 ASN A C 1
ATOM 1830 O O . ASN A 1 228 ? 14.278 -4.194 -12.588 1.00 80.62 228 ASN A O 1
ATOM 1834 N N . PHE A 1 229 ? 12.605 -5.053 -11.358 1.00 76.88 229 PHE A N 1
ATOM 1835 C CA . PHE A 1 229 ? 11.994 -3.767 -10.984 1.00 76.88 229 PHE A CA 1
ATOM 1836 C C . PHE A 1 229 ? 12.417 -3.241 -9.611 1.00 76.88 229 PHE A C 1
ATOM 1838 O O . PHE A 1 229 ? 11.985 -2.163 -9.216 1.00 76.88 229 PHE A O 1
ATOM 1845 N N . ARG A 1 230 ? 13.260 -3.988 -8.894 1.00 84.00 230 ARG A N 1
ATOM 1846 C CA . ARG A 1 230 ? 13.810 -3.621 -7.585 1.00 84.00 230 ARG A CA 1
ATOM 1847 C C . ARG A 1 230 ? 12.749 -3.225 -6.545 1.00 84.00 230 ARG A C 1
ATOM 1849 O O . ARG A 1 230 ? 12.916 -2.252 -5.819 1.00 84.00 230 ARG A O 1
ATOM 1856 N N . GLY A 1 231 ? 11.689 -4.021 -6.426 1.00 85.06 231 GLY A N 1
ATOM 1857 C CA . GLY A 1 231 ? 10.608 -3.801 -5.459 1.00 85.06 231 GLY A CA 1
ATOM 1858 C C . GLY A 1 231 ? 9.724 -5.035 -5.296 1.00 85.06 231 GLY A C 1
ATOM 1859 O O . GLY A 1 231 ? 9.854 -5.985 -6.065 1.00 85.06 231 GLY A O 1
ATOM 1860 N N . GLY A 1 232 ? 8.844 -5.039 -4.294 1.00 89.50 232 GLY A N 1
ATOM 1861 C CA . GLY A 1 232 ? 7.939 -6.157 -4.018 1.00 89.50 232 GLY A CA 1
ATOM 1862 C C . GLY A 1 232 ? 6.506 -5.858 -4.451 1.00 89.50 232 GLY A C 1
ATOM 1863 O O . GLY A 1 232 ? 5.924 -4.898 -3.975 1.00 89.50 232 GLY A O 1
ATOM 1864 N N . TRP A 1 233 ? 5.889 -6.654 -5.324 1.00 92.62 233 TRP A N 1
ATOM 1865 C CA . TRP A 1 233 ? 4.538 -6.347 -5.822 1.00 92.62 233 TRP A CA 1
ATOM 1866 C C . TRP A 1 233 ? 3.730 -7.584 -6.190 1.00 92.62 233 TRP A C 1
ATOM 1868 O O . TRP A 1 233 ? 4.269 -8.681 -6.316 1.00 92.62 233 TRP A O 1
ATOM 1878 N N . TRP A 1 234 ? 2.435 -7.393 -6.456 1.00 93.31 234 TRP A N 1
ATOM 1879 C CA . TRP A 1 234 ? 1.559 -8.382 -7.092 1.00 93.31 234 TRP A CA 1
ATOM 1880 C C . TRP A 1 234 ? 1.865 -8.549 -8.591 1.00 93.31 234 TRP A C 1
ATOM 1882 O O . TRP A 1 234 ? 1.020 -8.299 -9.451 1.00 93.31 234 TRP A O 1
ATOM 1892 N N . PHE A 1 235 ? 3.105 -8.896 -8.936 1.00 86.50 235 PHE A N 1
ATOM 1893 C CA . PHE A 1 235 ? 3.555 -9.009 -10.324 1.00 86.50 235 PHE A CA 1
ATOM 1894 C C . PHE A 1 235 ? 2.788 -10.099 -11.105 1.00 86.50 235 PHE A C 1
ATOM 1896 O O . PHE A 1 235 ? 2.359 -11.115 -10.561 1.00 86.50 235 PHE A O 1
ATOM 1903 N N . ASN A 1 236 ? 2.583 -9.857 -12.405 1.00 85.62 236 ASN A N 1
ATOM 1904 C CA . ASN A 1 236 ? 1.985 -10.810 -13.347 1.00 85.62 236 ASN A CA 1
ATOM 1905 C C . ASN A 1 236 ? 3.091 -11.432 -14.226 1.00 85.62 236 ASN A C 1
ATOM 1907 O O . ASN A 1 236 ? 3.978 -12.063 -13.678 1.00 85.62 236 ASN A O 1
ATOM 1911 N N . HIS A 1 237 ? 3.091 -11.243 -15.548 1.00 82.88 237 HIS A N 1
ATOM 1912 C CA . HIS A 1 237 ? 4.209 -11.600 -16.442 1.00 82.88 237 HIS A CA 1
ATOM 1913 C C . HIS A 1 237 ? 5.148 -10.404 -16.611 1.00 82.88 237 HIS A C 1
ATOM 1915 O O . HIS A 1 237 ? 5.194 -9.791 -17.684 1.00 82.88 237 HIS A O 1
ATOM 1921 N N . CYS A 1 238 ? 5.731 -9.954 -15.495 1.00 72.50 238 CYS A N 1
ATOM 1922 C CA . CYS A 1 238 ? 6.365 -8.639 -15.410 1.00 72.50 238 CYS A CA 1
ATOM 1923 C C . CYS A 1 238 ? 5.444 -7.558 -16.030 1.00 72.50 238 CYS A C 1
ATOM 1925 O O . CYS A 1 238 ? 4.221 -7.731 -16.110 1.00 72.50 238 CYS A O 1
ATOM 1927 N N . PHE A 1 239 ? 5.968 -6.400 -16.431 1.00 64.50 239 PHE A N 1
ATOM 1928 C CA . PHE A 1 239 ? 5.158 -5.433 -17.173 1.00 64.50 239 PHE A CA 1
ATOM 1929 C C . PHE A 1 239 ? 5.150 -5.759 -18.655 1.00 64.50 239 PHE A C 1
ATOM 1931 O O . PHE A 1 239 ? 6.142 -5.551 -19.349 1.00 64.50 239 PHE A O 1
ATOM 1938 N N . ASN A 1 240 ? 3.994 -6.156 -19.181 1.00 49.22 240 ASN A N 1
ATOM 1939 C CA . ASN A 1 240 ? 3.773 -6.185 -20.620 1.00 49.22 240 ASN A CA 1
ATOM 1940 C C . ASN A 1 240 ? 3.701 -4.737 -21.148 1.00 49.22 240 ASN A C 1
ATOM 1942 O O . ASN A 1 240 ? 2.613 -4.178 -21.204 1.00 49.22 240 ASN A O 1
ATOM 1946 N N . ARG A 1 241 ? 4.869 -4.114 -21.397 1.00 39.38 241 ARG A N 1
ATOM 1947 C CA . ARG A 1 241 ? 5.227 -2.846 -22.099 1.00 39.38 241 ARG A CA 1
ATOM 1948 C C . ARG A 1 241 ? 4.392 -1.557 -21.923 1.00 39.38 241 ARG A C 1
ATOM 1950 O O . ARG A 1 241 ? 4.868 -0.496 -22.310 1.00 39.38 241 ARG A O 1
ATOM 1957 N N . TYR A 1 242 ? 3.202 -1.599 -21.335 1.00 40.47 242 TYR A N 1
ATOM 1958 C CA . TYR A 1 242 ? 2.234 -0.504 -21.258 1.00 40.47 242 TYR A CA 1
ATOM 1959 C C . TYR A 1 242 ? 1.859 -0.142 -19.817 1.00 40.47 242 TYR A C 1
ATOM 1961 O O . TYR A 1 242 ? 1.477 0.993 -19.571 1.00 40.47 242 TYR A O 1
ATOM 1969 N N . GLY A 1 243 ? 2.044 -1.049 -18.850 1.00 42.22 243 GLY A N 1
ATOM 1970 C CA . GLY A 1 243 ? 1.766 -0.809 -17.423 1.00 42.22 243 GLY A CA 1
ATOM 1971 C C . GLY A 1 243 ? 2.820 0.015 -16.668 1.00 42.22 243 GLY A C 1
ATOM 1972 O O . GLY A 1 243 ? 2.747 0.118 -15.448 1.00 42.22 243 GLY A O 1
ATOM 1973 N N . LEU A 1 244 ? 3.801 0.596 -17.374 1.00 45.41 244 LEU A N 1
ATOM 1974 C CA . LEU A 1 244 ? 5.013 1.189 -16.791 1.00 45.41 244 LEU A CA 1
ATOM 1975 C C . LEU A 1 244 ? 4.767 2.358 -15.826 1.00 45.41 244 LEU A C 1
ATOM 1977 O O . LEU A 1 244 ? 5.630 2.633 -15.003 1.00 45.41 244 LEU A O 1
ATOM 1981 N N . LYS A 1 245 ? 3.636 3.069 -15.900 1.00 45.06 245 LYS A N 1
ATOM 1982 C CA . LYS A 1 245 ? 3.494 4.326 -15.151 1.00 45.06 245 LYS A CA 1
ATOM 1983 C C . LYS A 1 245 ? 3.377 4.096 -13.643 1.00 45.06 245 LYS A C 1
ATOM 1985 O O . LYS A 1 245 ? 4.251 4.554 -12.925 1.00 45.06 245 LYS A O 1
ATOM 1990 N N . ILE A 1 246 ? 2.397 3.327 -13.159 1.00 46.19 246 ILE A N 1
ATOM 1991 C CA . ILE A 1 246 ? 2.170 3.165 -11.708 1.00 46.19 246 ILE A CA 1
ATOM 1992 C C . ILE A 1 246 ? 3.285 2.401 -10.967 1.00 46.19 246 ILE A C 1
ATOM 1994 O O . ILE A 1 246 ? 3.459 2.638 -9.776 1.00 46.19 246 ILE A O 1
ATOM 1998 N N . LEU A 1 247 ? 4.085 1.554 -11.630 1.00 49.38 247 LEU A N 1
ATOM 1999 C CA . LEU A 1 247 ? 5.224 0.889 -10.971 1.00 49.38 247 LEU A CA 1
ATOM 2000 C C . LEU A 1 247 ? 6.587 1.549 -11.148 1.00 49.38 247 LEU A C 1
ATOM 2002 O O . LEU A 1 247 ? 7.398 1.401 -10.239 1.00 49.38 247 LEU A O 1
ATOM 2006 N N . CYS A 1 248 ? 6.835 2.340 -12.203 1.00 46.75 248 CYS A N 1
ATOM 2007 C CA . CYS A 1 248 ? 7.904 3.345 -12.077 1.00 46.75 248 CYS A CA 1
ATOM 2008 C C . CYS A 1 248 ? 7.647 4.182 -10.845 1.00 46.75 248 CYS A C 1
ATOM 2010 O O . CYS A 1 248 ? 8.557 4.497 -10.094 1.00 46.75 248 CYS A O 1
ATOM 2012 N N . TYR A 1 249 ? 6.366 4.460 -10.647 1.00 49.38 249 TYR A N 1
ATOM 2013 C CA . TYR A 1 249 ? 5.942 5.214 -9.532 1.00 49.38 249 TYR A CA 1
ATOM 2014 C C . TYR A 1 249 ? 6.187 4.454 -8.200 1.00 49.38 249 TYR A C 1
ATOM 2016 O O . TYR A 1 249 ? 6.969 4.888 -7.362 1.00 49.38 249 TYR A O 1
ATOM 2024 N N . ALA A 1 250 ? 5.553 3.313 -7.936 1.00 50.47 250 ALA A N 1
ATOM 2025 C CA . ALA A 1 250 ? 5.568 2.747 -6.577 1.00 50.47 250 ALA A CA 1
ATOM 2026 C C . ALA A 1 250 ? 6.969 2.411 -6.001 1.00 50.47 250 ALA A C 1
ATOM 2028 O O . ALA A 1 250 ? 7.095 2.255 -4.781 1.00 50.47 250 ALA A O 1
ATOM 2029 N N . TRP A 1 251 ? 8.005 2.305 -6.847 1.00 49.03 251 TRP A N 1
ATOM 2030 C CA . TRP A 1 251 ? 9.340 1.825 -6.475 1.00 49.03 251 TRP A CA 1
ATOM 2031 C C . TRP A 1 251 ? 10.459 2.865 -6.558 1.00 49.03 251 TRP A C 1
ATOM 2033 O O . TRP A 1 251 ? 11.336 2.808 -5.691 1.00 49.03 251 TRP A O 1
ATOM 2043 N N . TYR A 1 252 ? 10.410 3.821 -7.492 1.00 38.69 252 TYR A N 1
ATOM 2044 C CA . TYR A 1 252 ? 11.495 4.781 -7.743 1.00 38.69 252 TYR A CA 1
ATOM 2045 C C . TYR A 1 252 ? 11.166 6.201 -7.294 1.00 38.69 252 TYR A C 1
ATOM 2047 O O . TYR A 1 252 ? 10.134 6.746 -7.738 1.00 38.69 252 TYR A O 1
#

Sequence (252 aa):
MCSLRVLFVSMFLPAGSHCSSFLILFVTCLCNGSAKESDCRFGYELLQKQLDHLQNQFLNLTKSADHYIESCRDVRPPQSSGLFRIRLTAQDPTSFSVYCEMVTVFGGGWTIVQHRYEGFVDFYRGWQDYRDGFGILGGESWLGLEQLHRLTARDSHELLVEVRNSSGSLLYAHYSEFRVGSEEQKYRILKLGSYSGSAGDWLRVHDGKKFTTYDSDNDSDRENCAKNFRGGWWFNHCFNRYGLKILCYAWY

Mean predicted aligned error: 10.82 Å

Solvent-accessible surface area (backbone atoms only — not comparable to full-atom values): 14133 Å² total; per-residue (Å²): 134,88,63,44,50,37,28,37,39,38,41,51,38,71,90,80,79,54,93,83,58,95,64,86,82,67,80,79,73,86,60,93,59,98,73,54,72,70,57,56,54,51,52,49,54,52,50,47,54,50,48,50,52,50,48,55,48,49,58,59,68,56,58,86,60,90,70,64,36,68,46,41,65,71,66,52,84,90,65,69,59,44,81,45,40,33,29,82,40,99,81,47,91,59,69,48,79,43,23,27,44,44,83,49,99,87,51,52,21,24,32,50,45,32,34,46,62,82,75,80,62,83,56,68,42,45,52,68,44,50,35,68,30,45,69,41,80,85,51,44,26,38,54,16,50,54,56,48,18,58,57,28,65,76,47,61,17,24,36,37,36,39,32,30,38,60,87,64,53,77,33,29,34,34,24,68,29,38,27,36,32,52,76,94,55,37,43,12,34,73,42,74,41,63,76,48,71,74,60,59,82,66,64,65,77,29,61,66,21,22,41,18,16,65,79,39,77,46,48,68,40,96,61,60,47,19,61,79,65,44,26,61,42,41,38,33,60,48,73,76,89,71,58,55,64,68,56,50,46,79,56,100

Organism: Culex quinquefasciatus (NCBI:txid7176)

InterPro domains:
  IPR002181 Fibrinogen, alpha/beta/gamma chain, C-terminal globular domain [PF00147] (78-240)
  IPR002181 Fibrinogen, alpha/beta/gamma chain, C-terminal globular domain [PS51406] (63-252)
  IPR002181 Fibrinogen, alpha/beta/gamma chain, C-terminal globular domain [SM00186] (67-252)
  IPR002181 Fibrinogen, alpha/beta/gamma chain, C-terminal globular domain [cd00087] (71-240)
  IPR014716 Fibrinogen, alpha/beta/gamma chain, C-terminal globular, subdomain 1 [G3DSA:3.90.215.10] (60-246)
  IPR036056 Fibrinogen-like, C-terminal [SSF56496] (64-240)
  IPR050373 Fibrinogen C-terminal domain-containing protein [PTHR19143] (70-239)

Foldseek 3Di:
DDAAAAEAEDDEADPPDDLVDDDPPLPPPPDPDDDDSVNVLVVVVVVQVVVQVVVVVVVVVVPVPPDADLFLVVDDPPDAWAKHWHDNDPPRPDIDIFTWHQDDPVGGGYTYQFYDYPCSDQQLDDPVCQACKDGDHVYGIGNHLVVQQVSQVRGFYKYKYWYAYNVRDIWIKIWRGWHFDHVVLLRQTPDTHDIDIGPDDLCVVLHRAHKFHPHRAREQAPDRLCVVLSHIGSHHNRDPPPSSPVSVIRRD

Secondary structure (DSSP, 8-state):
---EEEEEE-----TT--TT-----------SSS--HHHHHHHHHHHHHHHHHHHHHHHHHTTSS---BSSGGG--TT--SEEEEE-SSTT-S--EEEEEE--STT-S-EEEEEE-SS--S-----HHHHHH-EE-TTSSEE--HHHHHHHHHHS-EEEEEEEE-TT--EEEEEEEEEEE--TTTTT-EEEE--EEESS-S-GGGGTTPPPBBTTB--SSSSS-HHHHHTS-B--SSS--SS-HHHHHHHH-

pLDDT: mean 76.46, std 20.68, range [24.3, 98.44]

Nearest PDB structures (foldseek):
  2j5z-assembly1_A  TM=9.300E-01  e=2.249E-17  Homo sapiens
  4r9t-assembly1_B  TM=9.485E-01  e=1.666E-16  Homo sapiens
  2jhm-assembly1_F  TM=9.468E-01  e=2.397E-16  Homo sapiens
  2jhh-assembly1_C  TM=9.426E-01  e=2.706E-16  Homo sapiens
  2j3o-assembly1_C  TM=9.478E-01  e=3.666E-16  Homo sapiens

Radius of gyration: 18.48 Å; Cα contacts (8 Å, |Δi|>4): 476; chains: 1; bounding box: 58×42×52 Å

=== Feature glossary ===
A reading guide for the features in this record.

Start from the sequence.

  · This is the polypeptide sequence — one letter per residue, N-terminus first. Length ranges from a few dozen residues for small domains to over a thousand for large multi-domain proteins.

Fold it, and you get atomic coordinates and the backbone conformation that goes with them.

  · Structure coordinates are given as an mmCIF _atom_site loop: one row per atom with element, residue name, chain id, sequence number, and x/y/z position in Å. Only the four main-chain atoms per residue are included here; side chains are omitted to keep the record compact.

  · Backbone dihedral angles. Every residue except chain termini has a φ (preceding-C → N → Cα → C) and a ψ (N → Cα → C → next-N). They are reported in degrees following the IUPAC sign convention. Secondary structure is essentially a statement about which (φ, ψ) basin each residue occupies.

  · The SS8 string is DSSP's per-residue secondary-structure call. α-helix (H) means an i→i+4 H-bond ladder; β-strand (E) means the residue participates in a β-sheet; 3₁₀ (G) and π (I) are tighter and wider helices; T/S are turns/bends; '-' is loop.

  · SS3 is a coarse helix/strand/coil call (letters a/b/c) made by the P-SEA algorithm from inter-Cα distances and dihedrals. It is less detailed than DSSP but needs only Cα positions.

Summarize the fold with a handful of shape descriptors and a per-residue structural alphabet.

  · Radius of gyration (Rg) is the root-mean-square distance of Cα atoms from their centroid — a single number for overall size and compactness. A globular domain of N residues has Rg ≈ 2.2·N^0.38 Å; an extended or disordered chain has a much larger Rg. The Cα contact count is the number of residue pairs whose Cα atoms are within 8 Å and are more than four positions apart in sequence — a standard proxy for tertiary packing density. The bounding box is the smallest axis-aligned box enclosing all Cα atoms.

  · The Foldseek 3Di string encodes local tertiary geometry as a 20-letter alphabet — one character per residue — derived from the relative positions of nearby Cα atoms. Unlike the amino-acid sequence, 3Di is a direct function of the 3D structure, so two proteins with the same fold have similar 3Di strings even at low sequence identity.

  · Solvent-accessible surface area (SASA) is the area in Å² traced out by the centre of a 1.4 Å probe sphere (a water molecule) rolled over the protein's van der Waals surface (Shrake–Rupley / Lee–Richards construction). Buried residues have near-zero SASA; fully exposed residues can exceed 200 Å². The total SASA scales roughly with the number of surface residues.

Ask how reliable the model is.

  · pLDDT (predicted Local Distance Difference Test) is AlphaFold's per-residue confidence score, ranging from 0 to 100. Values above 90 indicate high confidence (typically well-packed cores); 70–90 is confident; 50–70 low confidence; below 50 usually means the region is disordered or the prediction is unreliable there. AlphaFold stores pLDDT in the mmCIF B-factor column.

  · B-factor (Debye–Waller factor) reflects atomic displacement in the crystal lattice. It is an experimental observable (units Å²), not a prediction; low values mean the atom is pinned down, high values mean it moves or is heterogeneous across the crystal.

  · Predicted Aligned Error (PAE) is an AlphaFold confidence matrix: entry (i, j) is the expected error in the position of residue j, in ångströms, when the prediction is superimposed on the true structure at residue i. Low PAE within a block of residues means that block is internally rigid and well-predicted; high PAE between two blocks means their relative placement is uncertain even if each block individually is confident.

Place it in context: what it resembles, what it is annotated as, and how it looks.

  · Nearest PDB neighbors are the top structural matches found by Foldseek when searching this structure against the entire Protein Data Bank. Each hit reports a TM-score (0 to 1; >0.5 almost always implies the same fold) and an E-value. These are *structural* homologs — they may share no detectable sequence similarity.

  · Functional annotations link the protein to curated databases. InterPro entries identify conserved domains and families by matching the sequence against member-database signatures (Pfam, PROSITE, CDD, …). Gene Ontology (GO) terms describe molecular function, biological process, and cellular component in a controlled vocabulary. CATH places the structure in a hierarchical fold classification (Class/Architecture/Topology/Homologous-superfamily). The organism is the source species.

  · Three diagnostic plots accompany the record. The Cα contact map visualizes the tertiary structure as a 2D adjacency matrix (8 Å cutoff, sequence-local contacts suppressed). The Ramachandran plot shows the distribution of backbone (φ, ψ) torsions, with points in the α and β basins reflecting secondary structure content. The PAE plot shows AlphaFold's inter-residue confidence as a color matrix.

  · Six rendered views show the 3D structure from the faces of a cube — i.e. along ±x, ±y, ±z. Rendering representation is drawn randomly per protein from cartoon (secondary-structure ribbons), sticks (backbone bonds), or molecular surface; coloring is either N→C rainbow (blue at the N-terminus through red at the C-terminus) or one color per chain.